Protein AF-A0A2Z6MS92-F1 (afdb_monomer)

Organism: Trifolium subterraneum (NCBI:txid3900)

Mean predicted aligned error: 12.48 Å

Secondary structure (DSSP, 8-state):
--------EEEEE--SHHHHHHHHHHHHH-TTSEEEEE-SS-TTHHHHHHHHHT-----TT---HHHHHHT-TTTHHHHTSHHHHHS-HHHHHHHHHHTT-----SEEEEEEEE-TTS-EEEEEEETTT--EEEEEES------TT-HHHHHHHHHTTPPPPPPPP-SPPP----GGGTTTTT------------

InterPro domains:
  IPR004792 3-Dehydro-bile acid delta(4,6)-reductase-like [PTHR42887] (6-107)
  IPR036188 FAD/NAD(P)-binding domain superfamily [G3DSA:3.50.50.60] (8-109)
  IPR036188 FAD/NAD(P)-binding domain superfamily [G3DSA:3.50.50.60] (110-186)
  IPR036188 FAD/NAD(P)-binding domain superfamily [SSF51905] (8-148)
  IPR057661 RsdA/BaiN/AoA(So)-like, Rossmann fold-like domain [PF03486] (9-108)

Solvent-accessible surface area (backbone atoms only — not comparable to full-atom values): 12290 Å² total; per-residue (Å²): 133,83,73,80,72,74,73,54,70,49,78,37,83,38,32,41,67,69,36,50,51,49,51,51,51,50,35,70,79,35,73,81,48,45,76,46,75,50,48,97,69,66,63,35,52,68,43,54,48,26,53,57,53,44,46,72,86,65,59,90,88,45,87,46,49,63,69,50,18,69,80,32,85,92,49,30,72,62,36,61,38,66,64,39,78,77,56,34,47,65,51,53,52,49,54,42,40,77,72,73,44,85,83,75,77,62,58,42,78,78,45,46,42,78,44,98,88,68,30,36,42,33,36,33,29,37,61,89,81,62,54,71,44,79,48,79,39,80,75,84,84,92,42,52,37,91,42,66,64,41,56,52,41,43,40,58,72,69,46,87,78,79,84,86,72,92,73,97,70,82,82,86,75,96,49,76,81,55,59,83,50,66,87,70,82,79,81,91,82,79,85,86,80,85,128

Structure (mmCIF, N/CA/C/O backbone):
data_AF-A0A2Z6MS92-F1
#
_entry.id   AF-A0A2Z6MS92-F1
#
loop_
_atom_site.group_PDB
_atom_site.id
_atom_site.type_symbol
_atom_site.label_atom_id
_atom_site.label_alt_id
_atom_site.label_comp_id
_atom_site.label_asym_id
_atom_site.label_entity_id
_atom_site.label_seq_id
_atom_site.pdbx_PDB_ins_code
_atom_site.Cartn_x
_atom_site.Cartn_y
_atom_site.Cartn_z
_atom_site.occupancy
_atom_site.B_iso_or_equiv
_atom_site.auth_seq_id
_atom_site.auth_comp_id
_atom_site.auth_asym_id
_atom_site.auth_atom_id
_atom_site.pdbx_PDB_model_num
ATOM 1 N N . MET A 1 1 ? -47.379 21.295 -2.192 1.00 38.69 1 MET A N 1
ATOM 2 C CA . MET A 1 1 ? -46.743 20.517 -3.273 1.00 38.69 1 MET A CA 1
ATOM 3 C C . MET A 1 1 ? -45.237 20.660 -3.095 1.00 38.69 1 MET A C 1
ATOM 5 O O . MET A 1 1 ? -44.660 21.618 -3.587 1.00 38.69 1 MET A O 1
ATOM 9 N N . LEU A 1 2 ? -44.635 19.806 -2.259 1.00 45.12 2 LEU A N 1
ATOM 10 C CA . LEU A 1 2 ? -43.180 19.751 -2.096 1.00 45.12 2 LEU A CA 1
ATOM 11 C C . LEU A 1 2 ? -42.631 19.188 -3.405 1.00 45.12 2 LEU A C 1
ATOM 13 O O . LEU A 1 2 ? -42.917 18.041 -3.743 1.00 45.12 2 LEU A O 1
ATOM 17 N N . SER A 1 3 ? -41.939 20.022 -4.177 1.00 47.19 3 SER A N 1
ATOM 18 C CA . SER A 1 3 ? -41.190 19.571 -5.343 1.00 47.19 3 SER A CA 1
ATOM 19 C C . SER A 1 3 ? -40.290 18.426 -4.899 1.00 47.19 3 SER A C 1
ATOM 21 O O . SER A 1 3 ? -39.542 18.589 -3.935 1.00 47.19 3 SER A O 1
ATOM 23 N N . GLN A 1 4 ? -40.375 17.282 -5.577 1.00 51.56 4 GLN A N 1
ATOM 24 C CA . GLN A 1 4 ? -39.343 16.257 -5.510 1.00 51.56 4 GLN A CA 1
ATOM 25 C C . GLN A 1 4 ? -38.008 16.954 -5.790 1.00 51.56 4 GLN A C 1
ATOM 27 O O . GLN A 1 4 ? -37.714 17.302 -6.932 1.00 51.56 4 GLN A O 1
ATOM 32 N N . LEU A 1 5 ? -37.235 17.240 -4.740 1.00 54.34 5 LEU A N 1
ATOM 33 C CA . LEU A 1 5 ? -35.825 17.555 -4.886 1.00 54.34 5 LEU A CA 1
ATOM 34 C C . LEU A 1 5 ? -35.239 16.282 -5.479 1.00 54.34 5 LEU A C 1
ATOM 36 O O . LEU A 1 5 ? -35.166 15.263 -4.795 1.00 54.34 5 LEU A O 1
ATOM 40 N N . ASN A 1 6 ? -34.946 16.306 -6.778 1.00 56.12 6 ASN A N 1
ATOM 41 C CA . ASN A 1 6 ? -34.150 15.263 -7.402 1.00 56.12 6 ASN A CA 1
ATOM 42 C C . ASN A 1 6 ? -32.889 15.154 -6.546 1.00 56.12 6 ASN A C 1
ATOM 44 O O . ASN A 1 6 ? -32.102 16.097 -6.523 1.00 56.12 6 ASN A O 1
ATOM 48 N N . GLU A 1 7 ? -32.739 14.068 -5.784 1.00 68.25 7 GLU A N 1
ATOM 49 C CA . GLU A 1 7 ? -31.510 13.838 -5.034 1.00 68.25 7 GLU A CA 1
ATOM 50 C C . GLU A 1 7 ? -30.366 13.868 -6.042 1.00 68.25 7 GLU A C 1
ATOM 52 O O . GLU A 1 7 ? -30.292 13.017 -6.937 1.00 68.25 7 GLU A O 1
ATOM 57 N N . GLU A 1 8 ? -29.513 14.887 -5.938 1.00 80.31 8 GLU A N 1
ATOM 58 C CA . GLU A 1 8 ? -28.380 15.038 -6.834 1.00 80.31 8 GLU A CA 1
ATOM 59 C C . GLU A 1 8 ? -27.536 13.768 -6.745 1.00 80.31 8 GLU A C 1
ATOM 61 O O . GLU A 1 8 ? -27.157 13.315 -5.658 1.00 80.31 8 GLU A O 1
ATOM 66 N N . LYS A 1 9 ? -27.305 13.146 -7.905 1.00 88.38 9 LYS A N 1
ATOM 67 C CA . LYS A 1 9 ? -26.641 11.852 -8.001 1.00 88.38 9 LYS A CA 1
ATOM 68 C C . LYS A 1 9 ? -25.326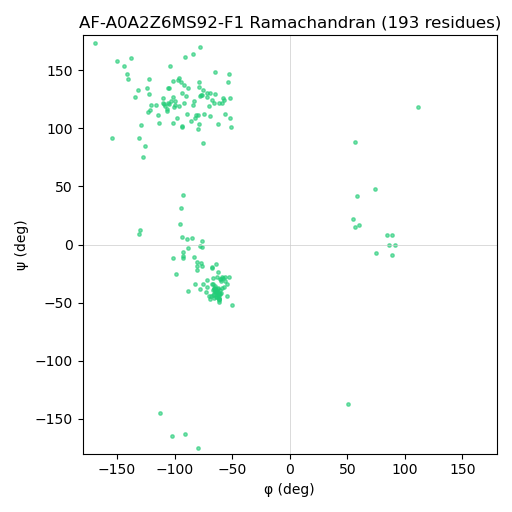 11.987 -8.750 1.00 88.38 9 LYS A C 1
ATOM 70 O O . LYS A 1 9 ? -25.306 12.340 -9.926 1.00 88.38 9 LYS A O 1
ATOM 75 N N . LEU A 1 10 ? -24.237 11.631 -8.080 1.00 86.56 10 LEU A N 1
ATOM 76 C CA . LEU A 1 10 ? -22.918 11.482 -8.677 1.00 86.56 10 LEU A CA 1
ATOM 77 C C . LEU A 1 10 ? -22.689 10.012 -9.029 1.00 86.56 10 LEU A C 1
ATOM 79 O O . LEU A 1 10 ? -22.669 9.144 -8.156 1.00 86.56 10 LEU A O 1
ATOM 83 N N . VAL A 1 11 ? -22.474 9.738 -10.313 1.00 89.00 11 VAL A N 1
ATOM 84 C CA . VAL A 1 11 ? -22.057 8.415 -10.786 1.00 89.00 11 VAL A CA 1
ATOM 85 C C . VAL A 1 11 ? -20.558 8.438 -11.054 1.00 89.00 11 VAL A C 1
ATOM 87 O O . VAL A 1 11 ? -20.079 9.180 -11.908 1.00 89.00 11 VAL A O 1
ATOM 90 N N . VAL A 1 12 ? -19.817 7.605 -10.334 1.00 80.06 12 VAL A N 1
ATOM 91 C CA . VAL A 1 12 ? -18.379 7.408 -10.508 1.00 80.06 12 VAL A CA 1
ATOM 92 C C . VAL A 1 12 ? -18.155 6.143 -11.325 1.00 80.06 12 VAL A C 1
ATOM 94 O O . VAL A 1 12 ? -18.549 5.052 -10.917 1.00 80.06 12 VAL A O 1
ATOM 97 N N . VAL A 1 13 ? -17.509 6.272 -12.481 1.00 82.00 13 VAL A N 1
ATOM 98 C CA . VAL A 1 13 ? -17.198 5.134 -13.356 1.00 82.00 13 VAL A CA 1
ATOM 99 C C . VAL A 1 13 ? -15.756 4.691 -13.111 1.00 82.00 13 VAL A C 1
ATOM 101 O O . VAL A 1 13 ? -14.809 5.381 -13.480 1.00 82.00 13 VAL A O 1
ATOM 104 N N . GLY A 1 14 ? -15.600 3.525 -12.484 1.00 67.19 14 GLY A N 1
ATOM 105 C CA . GLY A 1 14 ? -14.327 2.924 -12.091 1.00 67.19 14 GLY A CA 1
ATOM 106 C C . GLY A 1 14 ? -14.133 2.896 -10.573 1.00 67.19 14 GLY A C 1
ATOM 107 O O . GLY A 1 14 ? -14.026 3.928 -9.919 1.00 67.19 14 GLY A O 1
ATOM 108 N N . GLY A 1 15 ? -14.007 1.697 -10.010 1.00 82.81 15 GLY A N 1
ATOM 109 C CA . GLY A 1 15 ? -13.787 1.428 -8.586 1.00 82.81 15 GLY A CA 1
ATOM 110 C C . GLY A 1 15 ? -12.313 1.255 -8.213 1.00 82.81 15 GLY A C 1
ATOM 111 O O . GLY A 1 15 ? -11.992 0.465 -7.328 1.00 82.81 15 GLY A O 1
ATOM 112 N N . GLY A 1 16 ? -11.397 1.933 -8.910 1.00 80.69 16 GLY A N 1
ATOM 113 C CA . GLY A 1 16 ? -9.970 1.987 -8.558 1.00 80.69 16 GLY A CA 1
ATOM 114 C C . GLY A 1 16 ? -9.672 2.985 -7.429 1.00 80.69 16 GLY A C 1
ATOM 115 O O . GLY A 1 16 ? -10.591 3.595 -6.891 1.00 80.69 16 GLY A O 1
ATOM 116 N N . ALA A 1 17 ? -8.388 3.197 -7.100 1.00 85.31 17 ALA A N 1
ATOM 117 C CA . ALA A 1 17 ? -7.972 4.152 -6.058 1.00 85.31 17 ALA A CA 1
ATOM 118 C C . ALA A 1 17 ? -8.617 5.536 -6.240 1.00 85.31 17 ALA A C 1
ATOM 120 O O . ALA A 1 17 ? -9.264 6.028 -5.327 1.00 85.31 17 ALA A O 1
ATOM 121 N N . ALA A 1 18 ? -8.500 6.121 -7.438 1.00 81.75 18 ALA A N 1
ATOM 122 C CA . ALA A 1 18 ? -9.022 7.456 -7.729 1.00 81.75 18 ALA A CA 1
ATOM 123 C C . ALA A 1 18 ? -10.553 7.544 -7.607 1.00 81.75 18 ALA A C 1
ATOM 125 O O . ALA A 1 18 ? -11.063 8.494 -7.023 1.00 81.75 18 ALA A O 1
ATOM 126 N N . GLY A 1 19 ? -11.287 6.551 -8.121 1.00 82.81 19 GLY A N 1
ATOM 127 C CA . GLY A 1 19 ? -12.750 6.559 -8.090 1.00 82.81 19 GLY A CA 1
ATOM 128 C C . GLY A 1 19 ? -13.317 6.357 -6.686 1.00 82.81 19 GLY A C 1
ATOM 129 O O . GLY A 1 19 ? -14.195 7.105 -6.269 1.00 82.81 19 GLY A O 1
ATOM 130 N N . VAL A 1 20 ? -12.773 5.404 -5.921 1.00 90.06 20 VAL A N 1
ATOM 131 C CA . VAL A 1 20 ? -13.189 5.185 -4.525 1.00 90.06 20 VAL A CA 1
ATOM 132 C C . VAL A 1 20 ? -12.821 6.382 -3.653 1.00 90.06 20 VAL A C 1
ATOM 134 O O . VAL A 1 20 ? -13.663 6.864 -2.900 1.00 90.06 20 VAL A O 1
ATOM 137 N N . TYR A 1 21 ? -11.596 6.897 -3.784 1.00 89.12 21 TYR A N 1
ATOM 138 C CA . TYR A 1 21 ? -11.153 8.058 -3.018 1.00 89.12 21 TYR A CA 1
ATOM 139 C C . TYR A 1 21 ? -11.998 9.302 -3.327 1.00 89.12 21 TYR A C 1
ATOM 141 O O . TYR A 1 21 ? -12.511 9.948 -2.415 1.00 89.12 21 TYR A O 1
ATOM 149 N N . GLY A 1 22 ? -12.225 9.591 -4.613 1.00 86.62 22 GLY A N 1
ATOM 150 C CA . GLY A 1 22 ? -13.063 10.707 -5.048 1.00 86.62 22 GLY A CA 1
ATOM 151 C C . GLY A 1 22 ? -14.519 10.580 -4.591 1.00 86.62 22 GLY A C 1
ATOM 152 O O . GLY A 1 22 ? -15.107 11.570 -4.168 1.00 86.62 22 GLY A O 1
ATOM 153 N N . ALA A 1 23 ? -15.087 9.369 -4.604 1.00 88.50 23 ALA A N 1
ATOM 154 C CA . ALA A 1 23 ? -16.439 9.117 -4.109 1.00 88.50 23 ALA A CA 1
ATOM 155 C C . ALA A 1 23 ? -16.572 9.392 -2.604 1.00 88.50 23 ALA A C 1
ATOM 157 O O . ALA A 1 23 ? -17.528 10.047 -2.184 1.00 88.50 23 ALA A O 1
ATOM 158 N N . ILE A 1 24 ? -15.604 8.927 -1.802 1.00 90.62 24 ILE A N 1
ATOM 159 C CA . ILE A 1 24 ? -15.573 9.209 -0.362 1.00 90.62 24 ILE A CA 1
ATOM 160 C C . ILE A 1 24 ? -15.468 10.717 -0.141 1.00 90.62 24 ILE A C 1
ATOM 162 O O . ILE A 1 24 ? -16.283 11.280 0.583 1.00 90.62 24 ILE A O 1
ATOM 166 N N . HIS A 1 25 ? -14.531 11.380 -0.822 1.00 88.38 25 HIS A N 1
ATOM 167 C CA . HIS A 1 25 ? -14.317 12.817 -0.681 1.00 88.38 25 HIS A CA 1
ATOM 168 C C . HIS A 1 25 ? -15.557 13.643 -1.061 1.00 88.38 25 HIS A C 1
ATOM 170 O O . HIS A 1 25 ? -15.942 14.553 -0.327 1.00 88.38 25 HIS A O 1
ATOM 176 N N . ALA A 1 26 ? -16.239 13.282 -2.153 1.00 88.06 26 ALA A N 1
ATOM 177 C CA . ALA A 1 26 ? -17.489 13.918 -2.561 1.00 88.06 26 ALA A CA 1
ATOM 178 C C . ALA A 1 26 ? -18.572 13.791 -1.477 1.00 88.06 26 ALA A C 1
ATOM 180 O O . ALA A 1 26 ? -19.253 14.767 -1.168 1.00 88.06 26 ALA A O 1
ATOM 181 N N . LYS A 1 27 ? -18.688 12.616 -0.846 1.00 88.94 27 LYS A N 1
ATOM 182 C CA . LYS A 1 27 ? -19.638 12.375 0.249 1.00 88.94 27 LYS A CA 1
ATOM 183 C C . LYS A 1 27 ? -19.233 13.081 1.549 1.00 88.94 27 LYS A C 1
ATOM 185 O O . LYS A 1 27 ? -20.107 13.480 2.312 1.00 88.94 27 LYS A O 1
ATOM 190 N N . THR A 1 28 ? -17.934 13.269 1.793 1.00 86.38 28 THR A N 1
ATOM 191 C CA . THR A 1 28 ? -17.417 14.053 2.927 1.00 86.38 28 THR A CA 1
ATOM 192 C C . THR A 1 28 ? -17.773 15.535 2.796 1.00 86.38 28 THR A C 1
ATOM 194 O O . THR A 1 28 ? -18.192 16.140 3.778 1.00 86.38 28 THR A O 1
ATOM 197 N N . ILE A 1 29 ? -17.633 16.119 1.601 1.00 88.38 29 ILE A N 1
ATOM 198 C CA . ILE A 1 29 ? -17.941 17.540 1.357 1.00 88.38 29 ILE A CA 1
ATOM 199 C C . ILE A 1 29 ? -19.452 17.776 1.233 1.00 88.38 29 ILE A C 1
ATOM 201 O O . ILE A 1 29 ? -19.962 18.780 1.724 1.00 88.38 29 ILE A O 1
ATOM 205 N N . ALA A 1 30 ? -20.177 16.849 0.604 1.00 90.12 30 ALA A N 1
ATOM 206 C CA . ALA A 1 30 ? -21.621 16.926 0.409 1.00 90.12 30 ALA A CA 1
ATOM 207 C C . ALA A 1 30 ? -22.309 15.655 0.947 1.00 90.12 30 ALA A C 1
ATOM 209 O O . ALA A 1 30 ? -22.612 14.735 0.183 1.00 90.12 30 ALA A O 1
ATOM 210 N N . PRO A 1 31 ? -22.618 15.587 2.259 1.00 90.62 31 PRO A N 1
ATOM 211 C CA . PRO A 1 31 ? -23.216 14.396 2.873 1.00 90.62 31 PRO A CA 1
ATOM 212 C C . PRO A 1 31 ? -24.555 13.970 2.255 1.00 90.62 31 PRO A C 1
ATOM 214 O O . PRO A 1 31 ? -24.888 12.783 2.242 1.00 90.62 31 PRO A O 1
ATOM 217 N N . HIS A 1 32 ? -25.308 14.922 1.700 1.00 88.06 32 HIS A N 1
ATOM 218 C CA . HIS A 1 32 ? -26.595 14.692 1.041 1.00 88.06 32 HIS A CA 1
ATOM 219 C C . HIS A 1 32 ? -26.465 14.179 -0.406 1.00 88.06 32 HIS A C 1
ATOM 221 O O . HIS A 1 32 ? -27.427 13.632 -0.932 1.00 88.06 32 HIS A O 1
ATOM 227 N N . LEU A 1 33 ? -25.287 14.283 -1.036 1.00 89.94 33 LEU A N 1
ATOM 228 C CA . LEU A 1 33 ? -25.068 13.857 -2.423 1.00 89.94 33 LEU A CA 1
ATOM 229 C C . LEU A 1 33 ? -25.176 12.334 -2.550 1.00 89.94 33 LEU A C 1
ATOM 231 O O . LEU A 1 33 ? -24.455 11.598 -1.874 1.00 89.94 33 LEU A O 1
ATOM 235 N N . ASN A 1 34 ? -26.041 11.823 -3.422 1.00 88.38 34 ASN A N 1
ATOM 236 C CA . ASN A 1 34 ? -26.179 10.385 -3.638 1.00 88.38 34 ASN A CA 1
ATOM 237 C C . ASN A 1 34 ? -25.046 9.889 -4.558 1.00 88.38 34 ASN A C 1
ATOM 239 O O . ASN A 1 34 ? -24.998 10.249 -5.730 1.00 88.38 34 ASN A O 1
ATOM 243 N N . VAL A 1 35 ? -24.102 9.095 -4.042 1.00 88.69 35 VAL A N 1
ATOM 244 C CA . VAL A 1 35 ? -22.911 8.667 -4.799 1.00 88.69 35 VAL A CA 1
ATOM 245 C C . VAL A 1 35 ? -22.993 7.179 -5.118 1.00 88.69 35 VAL A C 1
ATOM 247 O O . VAL A 1 35 ? -23.127 6.351 -4.219 1.00 88.69 35 VAL A O 1
ATOM 250 N N . VAL A 1 36 ? -22.859 6.833 -6.399 1.00 89.69 36 VAL A N 1
ATOM 251 C CA . VAL A 1 36 ? -22.839 5.447 -6.886 1.00 89.69 36 VAL A CA 1
ATOM 252 C C . VAL A 1 36 ? -21.542 5.201 -7.645 1.00 89.69 36 VAL A C 1
ATOM 254 O O . VAL A 1 36 ? -21.210 5.953 -8.556 1.00 89.69 36 VAL A O 1
ATOM 257 N N . ILE A 1 37 ? -20.823 4.129 -7.305 1.00 83.62 37 ILE A N 1
ATOM 258 C CA . ILE A 1 37 ? -19.637 3.683 -8.047 1.00 83.62 37 ILE A CA 1
ATOM 259 C C . ILE A 1 37 ? -20.026 2.499 -8.934 1.00 83.62 37 ILE A C 1
ATOM 261 O O . ILE A 1 37 ? -20.554 1.502 -8.445 1.00 83.62 37 ILE A O 1
ATOM 265 N N . ILE A 1 38 ? -19.722 2.592 -10.226 1.00 78.75 38 ILE A N 1
ATOM 266 C CA . ILE A 1 38 ? -19.884 1.509 -11.198 1.00 78.75 38 ILE A CA 1
ATOM 267 C C . ILE A 1 38 ? -18.496 0.969 -11.543 1.00 78.75 38 ILE A C 1
ATOM 269 O O . ILE A 1 38 ? -17.665 1.677 -12.106 1.00 78.75 38 ILE A O 1
ATOM 273 N N . GLU A 1 39 ? -18.242 -0.296 -11.219 1.00 81.50 39 GLU A N 1
ATOM 274 C CA . GLU A 1 39 ? -16.992 -1.000 -11.517 1.00 81.50 39 GLU A CA 1
ATOM 275 C C . GLU A 1 39 ? -17.296 -2.277 -12.307 1.00 81.50 39 GLU A C 1
ATOM 277 O O . GLU A 1 39 ? -18.211 -3.021 -11.964 1.00 81.50 39 GLU A O 1
ATOM 282 N N . LYS A 1 40 ? -16.526 -2.529 -13.373 1.00 75.31 40 LYS A N 1
ATOM 283 C CA . LYS A 1 40 ? -16.694 -3.703 -14.245 1.00 75.31 40 LYS A CA 1
ATOM 284 C C . LYS A 1 40 ? -16.242 -5.000 -13.561 1.00 75.31 40 LYS A C 1
ATOM 286 O O . LYS A 1 40 ? -16.791 -6.062 -13.833 1.00 75.31 40 LYS A O 1
ATOM 291 N N . GLY A 1 41 ? -15.186 -4.929 -12.755 1.00 82.56 41 GLY A N 1
ATOM 292 C CA . GLY A 1 41 ? -14.573 -6.058 -12.067 1.00 82.56 41 GLY A CA 1
ATOM 293 C C . GLY A 1 41 ? -14.733 -5.993 -10.550 1.00 82.56 41 GLY A C 1
ATOM 294 O O . GLY A 1 41 ? -15.738 -5.539 -10.014 1.00 82.56 41 GLY A O 1
ATOM 295 N N . LYS A 1 42 ? -13.712 -6.470 -9.832 1.00 83.00 42 LYS A N 1
ATOM 296 C CA . LYS A 1 42 ? -13.646 -6.321 -8.374 1.00 83.00 42 LYS A CA 1
ATOM 297 C C . LYS A 1 42 ? -13.084 -4.930 -8.038 1.00 83.00 42 LYS A C 1
ATOM 299 O O . LYS A 1 42 ? -11.961 -4.639 -8.481 1.00 83.00 42 LYS A O 1
ATOM 304 N N . PRO A 1 43 ? -13.800 -4.100 -7.253 1.00 82.50 43 PRO A N 1
ATOM 305 C CA . PRO A 1 43 ? -13.287 -2.815 -6.788 1.00 82.50 43 PRO A CA 1
ATOM 306 C C . PRO A 1 43 ? -11.930 -2.961 -6.106 1.00 82.50 43 PRO A C 1
ATOM 308 O O . PRO A 1 43 ? -11.635 -3.982 -5.481 1.00 82.50 43 PRO A O 1
ATOM 311 N N . LEU A 1 44 ? -11.087 -1.941 -6.262 1.00 83.88 44 LEU A N 1
ATOM 312 C CA . LEU A 1 44 ? -9.750 -1.845 -5.677 1.00 83.88 44 LEU A CA 1
ATOM 313 C C . LEU A 1 44 ? -8.810 -3.011 -6.026 1.00 83.88 44 LEU A C 1
ATOM 315 O O . LEU A 1 44 ? -7.751 -3.138 -5.423 1.00 83.88 44 LEU A O 1
ATOM 319 N N . SER A 1 45 ? -9.122 -3.828 -7.036 1.00 81.31 45 SER A N 1
ATOM 320 C CA . SER A 1 45 ? -8.299 -4.978 -7.443 1.00 81.31 45 SER A CA 1
ATOM 321 C C . SER A 1 45 ? -6.842 -4.600 -7.735 1.00 81.31 45 SER A C 1
ATOM 323 O O . SER A 1 45 ? -5.931 -5.255 -7.233 1.00 81.31 45 SER A O 1
ATOM 325 N N . LYS A 1 46 ? -6.607 -3.496 -8.460 1.00 78.06 46 LYS A N 1
ATOM 326 C CA . LYS A 1 46 ? -5.253 -2.961 -8.701 1.00 78.06 46 LYS A CA 1
ATOM 327 C C . LYS A 1 46 ? -4.585 -2.414 -7.440 1.00 78.06 46 LYS A C 1
ATOM 329 O O . LYS A 1 46 ? -3.378 -2.548 -7.295 1.00 78.06 46 LYS A O 1
ATOM 334 N N . VAL A 1 47 ? -5.356 -1.825 -6.528 1.00 83.94 47 VAL A N 1
ATOM 335 C CA . VAL A 1 47 ? -4.846 -1.306 -5.250 1.00 83.94 47 VAL A CA 1
ATOM 336 C C . VAL A 1 47 ? -4.397 -2.460 -4.359 1.00 83.94 47 VAL A C 1
ATOM 338 O O . VAL A 1 47 ? -3.280 -2.430 -3.846 1.00 83.94 47 VAL A O 1
ATOM 341 N N . LYS A 1 48 ? -5.211 -3.521 -4.296 1.00 78.69 48 LYS A N 1
ATOM 342 C CA . LYS A 1 48 ? -4.952 -4.758 -3.554 1.00 78.69 48 LYS A CA 1
ATOM 343 C C . LYS A 1 48 ? -3.654 -5.435 -3.985 1.00 78.69 48 LYS A C 1
ATOM 345 O O . LYS A 1 48 ? -2.961 -5.980 -3.141 1.00 78.69 48 LYS A O 1
ATOM 350 N N . ILE A 1 49 ? -3.312 -5.386 -5.273 1.00 73.44 49 ILE A N 1
ATOM 351 C CA . ILE A 1 49 ? -2.044 -5.938 -5.781 1.00 73.44 49 ILE A CA 1
ATOM 352 C C . ILE A 1 49 ? -0.907 -4.900 -5.833 1.00 73.44 49 ILE A C 1
ATOM 354 O O . ILE A 1 49 ? 0.251 -5.273 -6.028 1.00 73.44 49 ILE A O 1
ATOM 358 N N . SER A 1 50 ? -1.191 -3.604 -5.657 1.00 76.06 50 SER A N 1
ATOM 359 C CA . SER A 1 50 ? -0.183 -2.545 -5.790 1.00 76.06 50 SER A CA 1
ATOM 360 C C . SER A 1 50 ? 0.910 -2.654 -4.727 1.00 76.06 50 SER A C 1
ATOM 362 O O . SER A 1 50 ? 0.701 -3.160 -3.624 1.00 76.06 50 SER A O 1
ATOM 364 N N . GLY A 1 51 ? 2.121 -2.230 -5.088 1.00 66.94 51 GLY A N 1
ATOM 365 C CA . GLY A 1 51 ? 3.310 -2.448 -4.270 1.00 66.94 51 GLY A CA 1
ATOM 366 C C . GLY A 1 51 ? 3.627 -3.931 -4.024 1.00 66.94 51 GLY A C 1
ATOM 367 O O . GLY A 1 51 ? 4.397 -4.215 -3.117 1.00 66.94 51 GLY A O 1
ATOM 368 N N . GLY A 1 52 ? 3.072 -4.876 -4.790 1.00 62.31 52 GLY A N 1
ATOM 369 C CA . GLY A 1 52 ? 3.216 -6.313 -4.532 1.00 62.31 52 GLY A CA 1
ATOM 370 C C . GLY A 1 52 ? 2.366 -6.775 -3.347 1.00 62.31 52 GLY A C 1
ATOM 371 O O . GLY A 1 52 ? 2.885 -7.414 -2.442 1.00 62.31 52 GLY A O 1
ATOM 372 N N . GLY A 1 53 ? 1.088 -6.383 -3.320 1.00 65.31 53 GLY A N 1
ATOM 373 C CA . GLY A 1 53 ? 0.144 -6.731 -2.245 1.00 65.31 53 GLY A CA 1
ATOM 374 C C . GLY A 1 53 ? 0.064 -5.723 -1.091 1.00 65.31 53 GLY A C 1
ATOM 375 O O . GLY A 1 53 ? -0.692 -5.920 -0.148 1.00 65.31 53 GLY A O 1
ATOM 376 N N . ARG A 1 54 ? 0.857 -4.648 -1.160 1.00 61.19 54 ARG A N 1
ATOM 377 C CA . ARG A 1 54 ? 1.087 -3.667 -0.088 1.00 61.19 54 ARG A CA 1
ATOM 378 C C . ARG A 1 54 ? 0.055 -2.593 0.069 1.00 61.19 54 ARG A C 1
ATOM 380 O O . ARG A 1 54 ? -0.096 -2.086 1.171 1.00 61.19 54 ARG A O 1
ATOM 387 N N . CYS A 1 55 ? -0.516 -2.168 -1.051 1.00 73.50 55 CYS A N 1
ATOM 388 C CA . CYS A 1 55 ? -1.034 -0.817 -1.171 1.00 73.50 55 CYS A CA 1
ATOM 389 C C . CYS A 1 55 ? 0.055 0.239 -0.880 1.00 73.50 55 CYS A C 1
ATOM 391 O O . CYS A 1 55 ? 0.232 0.690 0.249 1.00 73.50 55 CYS A O 1
ATOM 393 N N . ASN A 1 56 ? 0.819 0.644 -1.903 1.00 73.94 56 ASN A N 1
ATOM 394 C CA . ASN A 1 56 ? 1.705 1.808 -1.768 1.00 73.94 56 ASN A CA 1
ATOM 395 C C . ASN A 1 56 ? 0.852 3.085 -1.824 1.00 73.94 56 ASN A C 1
ATOM 397 O O . ASN A 1 56 ? 0.602 3.608 -2.909 1.00 73.94 56 ASN A O 1
ATOM 401 N N . VAL A 1 57 ? 0.348 3.512 -0.663 1.00 79.06 57 VAL A N 1
ATOM 402 C CA . VAL A 1 57 ? -0.701 4.538 -0.551 1.00 79.06 57 VAL A CA 1
ATOM 403 C C . VAL A 1 57 ? -0.258 5.931 -0.996 1.00 79.06 57 VAL A C 1
ATOM 405 O O . VAL A 1 57 ? -1.071 6.661 -1.552 1.00 79.06 57 VAL A O 1
ATOM 408 N N . THR A 1 58 ? 1.005 6.308 -0.776 1.00 79.81 58 THR A N 1
ATOM 409 C CA . THR A 1 58 ? 1.581 7.579 -1.242 1.00 79.81 58 THR A CA 1
ATOM 410 C C . THR A 1 58 ? 3.107 7.593 -1.069 1.00 79.81 58 THR A C 1
ATOM 412 O O . THR A 1 58 ? 3.682 6.679 -0.478 1.00 79.81 58 THR A O 1
ATOM 415 N N . ASN A 1 59 ? 3.786 8.630 -1.566 1.00 74.81 59 ASN A N 1
ATOM 416 C CA . ASN A 1 59 ? 5.221 8.830 -1.363 1.00 74.81 59 ASN A CA 1
ATOM 417 C C . ASN A 1 59 ? 5.481 9.726 -0.135 1.00 74.81 59 ASN A C 1
ATOM 419 O O . ASN A 1 59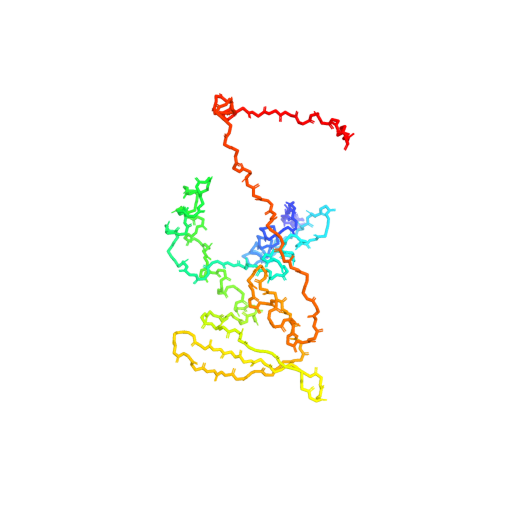 ? 5.379 10.945 -0.213 1.00 74.81 59 ASN A O 1
ATOM 423 N N . GLY A 1 60 ? 5.853 9.122 0.998 1.00 64.88 60 GLY A N 1
ATOM 424 C CA . GLY A 1 60 ? 6.135 9.845 2.249 1.00 64.88 60 GLY A CA 1
ATOM 425 C C . GLY A 1 60 ? 7.505 10.538 2.323 1.00 64.88 60 GLY A C 1
ATOM 426 O O . GLY A 1 60 ? 7.813 11.149 3.343 1.00 64.88 60 GLY A O 1
ATOM 427 N N . HIS A 1 61 ? 8.347 10.430 1.288 1.00 60.47 61 HIS A N 1
ATOM 428 C CA . HIS A 1 61 ? 9.678 11.053 1.253 1.00 60.47 61 HIS A CA 1
ATOM 429 C C . HIS A 1 61 ? 9.685 12.443 0.613 1.00 60.47 61 HIS A C 1
ATOM 431 O O . HIS A 1 61 ? 10.692 13.142 0.705 1.00 60.47 61 HIS A O 1
ATOM 437 N N . CYS A 1 62 ? 8.584 12.852 -0.018 1.00 61.53 62 CYS A N 1
ATOM 438 C CA . CYS A 1 62 ? 8.523 14.076 -0.797 1.00 61.53 62 CYS A CA 1
ATOM 439 C C . CYS A 1 62 ? 7.292 14.895 -0.397 1.00 61.53 62 CYS A C 1
ATOM 441 O O . CYS A 1 62 ? 6.199 14.685 -0.914 1.00 61.53 62 CYS A O 1
ATOM 443 N N . ALA A 1 63 ? 7.470 15.798 0.570 1.00 62.62 63 ALA A N 1
ATOM 444 C CA . ALA A 1 63 ? 6.449 16.787 0.924 1.00 62.62 63 ALA A CA 1
ATOM 445 C C . ALA A 1 63 ? 6.397 17.948 -0.086 1.00 62.62 63 ALA A C 1
ATOM 447 O O . ALA A 1 63 ? 5.428 18.698 -0.106 1.00 62.62 63 ALA A O 1
ATOM 448 N N . ASP A 1 64 ? 7.439 18.092 -0.912 1.00 73.50 64 ASP A N 1
ATOM 449 C CA . ASP A 1 64 ? 7.516 19.108 -1.953 1.00 73.50 64 ASP A CA 1
ATOM 450 C C . ASP A 1 64 ? 6.917 18.579 -3.262 1.00 73.50 64 ASP A C 1
ATOM 452 O O . ASP A 1 64 ? 7.458 17.684 -3.916 1.00 73.50 64 ASP A O 1
ATOM 456 N N . ASN A 1 65 ? 5.792 19.167 -3.655 1.00 70.94 65 ASN A N 1
ATOM 457 C CA . ASN A 1 65 ? 5.070 18.808 -4.868 1.00 70.94 65 ASN A CA 1
ATOM 458 C C . ASN A 1 65 ? 5.908 19.011 -6.142 1.00 70.94 65 ASN A C 1
ATOM 460 O O . ASN A 1 65 ? 5.728 18.268 -7.109 1.00 70.94 65 ASN A O 1
ATOM 464 N N . LEU A 1 66 ? 6.848 19.966 -6.151 1.00 74.50 66 LEU A N 1
ATOM 465 C CA . LEU A 1 66 ? 7.719 20.222 -7.300 1.00 74.50 66 LEU A CA 1
ATOM 466 C C . LEU A 1 66 ? 8.715 19.078 -7.498 1.00 74.50 66 LEU A C 1
ATOM 468 O O . LEU A 1 66 ? 8.828 18.564 -8.610 1.00 74.50 66 LEU A O 1
ATOM 472 N N . ILE A 1 67 ? 9.361 18.633 -6.417 1.00 78.25 67 ILE A N 1
ATOM 473 C CA . ILE A 1 67 ? 10.297 17.496 -6.438 1.00 78.25 67 ILE A CA 1
ATOM 474 C C . ILE A 1 67 ? 9.546 16.199 -6.767 1.00 78.25 67 ILE A C 1
ATOM 476 O O . ILE A 1 67 ? 10.035 15.347 -7.512 1.00 78.25 67 ILE A O 1
ATOM 480 N N . LEU A 1 68 ? 8.319 16.035 -6.261 1.00 77.38 68 LEU A N 1
ATOM 481 C CA . LEU A 1 68 ? 7.505 14.871 -6.597 1.00 77.38 68 LEU A CA 1
ATOM 482 C C . LEU A 1 68 ? 7.192 14.845 -8.095 1.00 77.38 68 LEU A C 1
ATOM 484 O O . LEU A 1 68 ? 7.347 13.797 -8.723 1.00 77.38 68 LEU A O 1
ATOM 488 N N . ALA A 1 69 ? 6.795 15.986 -8.664 1.00 79.44 69 ALA A N 1
ATOM 489 C CA . ALA A 1 69 ? 6.413 16.107 -10.065 1.00 79.44 69 ALA A CA 1
ATOM 490 C C . ALA A 1 69 ? 7.551 15.726 -11.031 1.00 79.44 69 ALA A C 1
ATOM 492 O O . ALA A 1 69 ? 7.268 15.178 -12.099 1.00 79.44 69 ALA A O 1
ATOM 493 N N . GLU A 1 70 ? 8.820 15.948 -10.666 1.00 82.06 70 GLU A N 1
ATOM 494 C CA . GLU A 1 70 ? 9.991 15.558 -11.478 1.00 82.06 70 GLU A CA 1
ATOM 495 C C . GLU A 1 70 ? 10.036 14.050 -11.770 1.00 82.06 70 GLU A C 1
ATOM 497 O O . GLU A 1 70 ? 10.497 13.625 -12.830 1.00 82.06 70 GLU A O 1
ATOM 502 N N . ASN A 1 71 ? 9.471 13.232 -10.879 1.00 80.75 71 ASN A N 1
ATOM 503 C CA . ASN A 1 71 ? 9.391 11.781 -11.052 1.00 80.75 71 ASN A CA 1
ATOM 504 C C . ASN A 1 71 ? 8.299 11.342 -12.050 1.00 80.75 71 ASN A C 1
ATOM 506 O O . ASN A 1 71 ? 8.168 10.150 -12.337 1.00 80.75 71 ASN A O 1
ATOM 510 N N . TYR A 1 72 ? 7.520 12.279 -12.605 1.00 80.56 72 TYR A N 1
ATOM 511 C CA . TYR A 1 72 ? 6.400 12.005 -13.510 1.00 80.56 72 TYR A CA 1
ATOM 512 C C . TYR A 1 72 ? 6.509 12.803 -14.821 1.00 80.56 72 TYR A C 1
ATOM 514 O O . TYR A 1 72 ? 5.719 13.717 -15.058 1.00 80.56 72 TYR A O 1
ATOM 522 N N . PRO A 1 73 ? 7.395 12.417 -15.760 1.00 76.94 73 PRO A N 1
ATOM 523 C CA . PRO A 1 73 ? 7.674 13.195 -16.975 1.00 76.94 73 PRO A CA 1
ATOM 524 C C . PRO A 1 73 ? 6.443 13.512 -17.840 1.00 76.94 73 P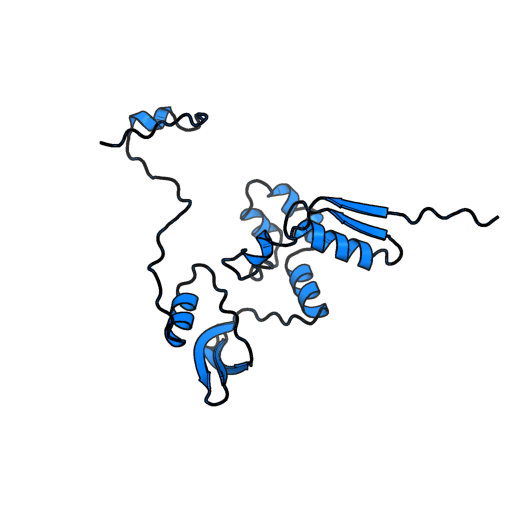RO A C 1
ATOM 526 O O . PRO A 1 73 ? 6.384 14.553 -18.486 1.00 76.94 73 PRO A O 1
ATOM 529 N N . ARG A 1 74 ? 5.447 12.614 -17.846 1.00 73.75 74 ARG A N 1
ATOM 530 C CA . ARG A 1 74 ? 4.208 12.741 -18.635 1.00 73.75 74 ARG A CA 1
ATOM 531 C C . ARG A 1 74 ? 3.039 13.415 -17.897 1.00 73.75 74 ARG A C 1
ATOM 533 O O . ARG A 1 74 ? 2.024 13.649 -18.535 1.00 73.75 74 ARG A O 1
ATOM 540 N N . GLY A 1 75 ? 3.169 13.708 -16.600 1.00 74.44 75 GLY A N 1
ATOM 541 C CA . GLY A 1 75 ? 2.153 14.402 -15.781 1.00 74.44 75 GLY A CA 1
ATOM 542 C C . GLY A 1 75 ? 2.727 15.579 -14.985 1.00 74.44 75 GLY A C 1
ATOM 543 O O . GLY A 1 75 ? 2.126 16.081 -14.042 1.00 74.44 75 GLY A O 1
ATOM 544 N N . HIS A 1 76 ? 3.947 15.980 -15.326 1.00 80.56 76 HIS A N 1
ATOM 545 C CA . HIS A 1 76 ? 4.769 16.906 -14.566 1.00 80.56 76 HIS A CA 1
ATOM 546 C C . HIS A 1 76 ? 4.126 18.286 -14.394 1.00 80.56 76 HIS A C 1
ATOM 548 O O . HIS A 1 76 ? 4.241 18.891 -13.333 1.00 80.56 76 HIS A O 1
ATOM 554 N N . LYS A 1 77 ? 3.449 18.803 -15.426 1.00 80.19 77 LYS A N 1
ATOM 555 C CA . LYS A 1 77 ? 2.823 20.133 -15.371 1.00 80.19 77 LYS A CA 1
ATOM 556 C C . LYS A 1 77 ? 1.580 20.120 -14.484 1.00 80.19 77 LYS A C 1
ATOM 558 O O . LYS A 1 77 ? 1.385 21.039 -13.697 1.00 80.19 77 LYS A O 1
ATOM 563 N N . GLU A 1 78 ? 0.785 19.064 -14.585 1.00 78.06 78 GLU A N 1
ATOM 564 C CA . GLU A 1 78 ? -0.446 18.850 -13.830 1.00 78.06 78 GLU A CA 1
ATOM 565 C C . GLU A 1 78 ? -0.149 18.672 -12.334 1.00 78.06 78 GLU A C 1
ATOM 567 O O . GLU A 1 78 ? -0.861 19.215 -11.491 1.00 78.06 78 GLU A O 1
ATOM 572 N N . LEU A 1 79 ? 0.953 17.985 -12.011 1.00 72.69 79 LEU A N 1
ATOM 573 C CA . LEU A 1 79 ? 1.414 17.743 -10.640 1.00 72.69 79 LEU A CA 1
ATOM 574 C C . LEU A 1 79 ? 2.077 18.962 -9.977 1.00 72.69 79 LEU A C 1
ATOM 576 O O . LEU A 1 79 ? 2.169 19.009 -8.755 1.00 72.69 79 LEU A O 1
ATOM 580 N N . ARG A 1 80 ? 2.508 19.961 -10.757 1.00 74.00 80 ARG A N 1
ATOM 581 C CA . ARG A 1 80 ? 3.015 21.249 -10.241 1.00 74.00 80 ARG A CA 1
ATOM 582 C C . ARG A 1 80 ? 1.903 22.227 -9.851 1.00 74.00 80 ARG A C 1
ATOM 584 O O . ARG A 1 80 ? 2.177 23.220 -9.184 1.00 74.00 80 ARG A O 1
ATOM 591 N N . GLY A 1 81 ? 0.686 21.997 -10.343 1.00 68.81 81 GLY A N 1
ATOM 592 C CA . GLY A 1 81 ? -0.443 22.915 -10.218 1.00 68.81 81 GLY A CA 1
ATOM 593 C C . GLY A 1 81 ? -1.313 22.683 -8.981 1.00 68.81 81 GLY A C 1
ATOM 594 O O . GLY A 1 81 ? -0.948 21.994 -8.030 1.00 68.81 81 GLY A O 1
ATOM 595 N N . SER A 1 82 ? -2.521 23.247 -9.014 1.00 57.44 82 SER A N 1
ATOM 596 C CA . SER A 1 82 ? -3.493 23.223 -7.911 1.00 57.44 82 SER A CA 1
ATOM 597 C C . SER A 1 82 ? -3.859 21.820 -7.410 1.00 57.44 82 SER A C 1
ATOM 599 O O . SER A 1 82 ? -4.159 21.676 -6.228 1.00 57.44 82 SER A O 1
ATOM 601 N N . PHE A 1 83 ? -3.779 20.784 -8.255 1.00 56.06 83 PHE A N 1
ATOM 602 C CA . PHE A 1 83 ? -4.115 19.400 -7.895 1.00 56.06 83 PHE A CA 1
ATOM 603 C C . PHE A 1 83 ? -3.363 18.878 -6.664 1.00 56.06 83 PHE A C 1
ATOM 605 O O . PHE A 1 83 ? -3.947 18.142 -5.876 1.00 56.06 83 PHE A O 1
ATOM 612 N N . PHE A 1 84 ? -2.113 19.295 -6.460 1.00 63.91 84 PHE A N 1
ATOM 613 C CA . PHE A 1 84 ? -1.311 18.881 -5.306 1.00 63.91 84 PHE A CA 1
ATOM 614 C C . PHE A 1 84 ? -1.230 19.939 -4.192 1.00 63.91 84 PHE A C 1
ATOM 616 O O . PHE A 1 84 ? -0.832 19.611 -3.077 1.00 63.91 84 PHE A O 1
ATOM 623 N N . ASN A 1 85 ? -1.666 21.179 -4.447 1.00 67.44 85 ASN A N 1
ATOM 624 C CA . ASN A 1 85 ? -1.849 22.191 -3.395 1.00 67.44 85 ASN A CA 1
ATOM 625 C C . ASN A 1 85 ? -3.169 22.009 -2.629 1.00 67.44 85 ASN A C 1
ATOM 627 O O . ASN A 1 85 ? -3.297 22.503 -1.515 1.00 67.44 85 ASN A O 1
ATOM 631 N N . VAL A 1 86 ? -4.152 21.332 -3.233 1.00 72.44 86 VAL A N 1
ATOM 632 C CA . VAL A 1 86 ? -5.432 20.995 -2.591 1.00 72.44 86 VAL A CA 1
ATOM 633 C C . VAL A 1 86 ? -5.348 19.658 -1.855 1.00 72.44 86 VAL A C 1
ATOM 635 O O . VAL A 1 86 ? -5.923 19.524 -0.777 1.00 72.44 86 VAL A O 1
ATOM 638 N N . HIS A 1 87 ? -4.673 18.657 -2.436 1.00 77.06 87 HIS A N 1
ATOM 639 C CA . HIS A 1 87 ? -4.563 17.335 -1.824 1.00 77.06 87 HIS A CA 1
ATOM 640 C C . HIS A 1 87 ? -3.306 16.571 -2.285 1.00 77.06 87 HIS A C 1
ATOM 642 O O . HIS A 1 87 ? -3.326 15.858 -3.289 1.00 77.06 87 HIS A O 1
ATOM 648 N N . GLY A 1 88 ? -2.208 16.725 -1.542 1.00 80.06 88 GLY A N 1
ATOM 649 C CA . GLY A 1 88 ? -0.912 16.096 -1.807 1.00 80.06 88 GLY A CA 1
ATOM 650 C C . GLY A 1 88 ? -0.604 14.874 -0.922 1.00 80.06 88 GLY A C 1
ATOM 651 O O . GLY A 1 88 ? -1.488 14.317 -0.262 1.00 80.06 88 GLY A O 1
ATOM 652 N N . PRO A 1 89 ? 0.667 14.421 -0.867 1.00 81.19 89 PRO A N 1
ATOM 653 C CA . PRO A 1 89 ? 1.063 13.241 -0.097 1.00 81.19 89 PRO A CA 1
ATOM 654 C C . PRO A 1 89 ? 0.816 13.397 1.404 1.00 81.19 89 PRO A C 1
ATOM 656 O O . PRO A 1 89 ? 0.410 12.442 2.064 1.00 81.19 89 PRO A O 1
ATOM 659 N N . VAL A 1 90 ? 1.032 14.602 1.939 1.00 82.69 90 VAL A N 1
ATOM 660 C CA . VAL A 1 90 ? 0.798 14.921 3.355 1.00 82.69 90 VAL A CA 1
ATOM 661 C C . VAL A 1 90 ? -0.687 14.832 3.698 1.00 82.69 90 VAL A C 1
ATOM 663 O O . VAL A 1 90 ? -1.045 14.226 4.711 1.00 82.69 90 VAL A O 1
ATOM 666 N N . ASP A 1 91 ? -1.557 15.346 2.831 1.00 85.00 91 ASP A N 1
ATOM 667 C CA . ASP A 1 91 ? -3.005 15.255 3.015 1.00 85.00 91 ASP A CA 1
ATOM 668 C C . ASP A 1 91 ? -3.488 13.807 2.916 1.00 85.00 91 ASP A C 1
ATOM 670 O O . ASP A 1 91 ? -4.304 13.374 3.727 1.00 85.00 91 ASP A O 1
ATOM 674 N N . THR A 1 92 ? -2.916 13.022 1.996 1.00 85.19 92 THR A N 1
ATOM 675 C CA . THR A 1 92 ? -3.212 11.586 1.873 1.00 85.19 92 THR A CA 1
ATOM 676 C C . THR A 1 92 ? -2.836 10.837 3.156 1.00 85.19 92 THR A C 1
ATOM 678 O O . THR A 1 92 ? -3.632 10.057 3.678 1.00 85.19 92 THR A O 1
ATOM 681 N N . MET A 1 93 ? -1.642 11.087 3.709 1.00 84.69 93 MET A N 1
ATOM 682 C CA . MET A 1 93 ? -1.218 10.484 4.982 1.00 84.69 93 MET A CA 1
ATOM 683 C C . MET A 1 93 ? -2.137 10.892 6.140 1.00 84.69 93 MET A C 1
ATOM 685 O O . MET A 1 93 ? -2.504 10.055 6.970 1.00 84.69 93 MET A O 1
ATOM 689 N N . SER A 1 94 ? -2.533 12.166 6.177 1.00 87.50 94 SER A N 1
ATOM 690 C CA . SER A 1 94 ? -3.444 12.702 7.192 1.00 87.50 94 SER A CA 1
ATOM 691 C C . SER A 1 94 ? -4.831 12.074 7.090 1.00 87.50 94 SER A C 1
ATOM 693 O O . SER A 1 94 ? -5.409 11.716 8.113 1.00 87.50 94 SER A O 1
ATOM 695 N N . TRP A 1 95 ? -5.332 11.863 5.870 1.00 87.44 95 TRP A N 1
ATOM 696 C CA . TRP A 1 95 ? -6.607 11.198 5.616 1.00 87.44 95 TRP A CA 1
ATOM 697 C C . TRP A 1 95 ? -6.608 9.757 6.138 1.00 87.44 95 TRP A C 1
ATOM 699 O O . TRP A 1 95 ? -7.518 9.376 6.865 1.00 87.44 95 TRP A O 1
ATOM 709 N N . PHE A 1 96 ? -5.571 8.961 5.860 1.00 87.19 96 PHE A N 1
ATOM 710 C CA . PHE A 1 96 ? -5.485 7.602 6.418 1.00 87.19 96 PHE A CA 1
ATOM 711 C C . PHE A 1 96 ? -5.411 7.612 7.951 1.00 87.19 96 PHE A C 1
ATOM 713 O O . PHE A 1 96 ? -6.113 6.842 8.608 1.00 87.19 96 PHE A O 1
ATOM 720 N N . THR A 1 97 ? -4.618 8.524 8.519 1.00 87.75 97 THR A N 1
ATOM 721 C CA . THR A 1 97 ? -4.454 8.636 9.975 1.00 87.75 97 THR A CA 1
ATOM 722 C C . THR A 1 97 ? -5.758 9.049 10.664 1.00 87.75 97 THR A C 1
ATOM 724 O O . THR A 1 97 ? -6.112 8.472 11.691 1.00 87.75 97 THR A O 1
ATOM 727 N N . SER A 1 98 ? -6.523 9.985 10.088 1.00 89.19 98 SER A N 1
ATOM 728 C CA . SER A 1 98 ? -7.818 10.412 10.640 1.00 89.19 98 SER A CA 1
ATOM 729 C C . SER A 1 98 ? -8.897 9.328 10.573 1.00 89.19 98 SER A C 1
ATOM 731 O O . SER A 1 98 ? -9.845 9.365 11.352 1.00 89.19 98 SER A O 1
ATOM 733 N N . HIS A 1 99 ? -8.723 8.328 9.705 1.00 86.25 99 HIS A N 1
ATOM 734 C CA . HIS A 1 99 ? -9.583 7.147 9.608 1.00 86.25 99 HIS A CA 1
ATOM 735 C C . HIS A 1 99 ? -9.034 5.944 10.401 1.00 86.25 99 HIS A C 1
ATOM 737 O O . HIS A 1 99 ? -9.454 4.809 10.178 1.00 86.25 99 HIS A O 1
ATOM 743 N N . GLY A 1 100 ? -8.101 6.178 11.333 1.00 84.88 100 GLY A N 1
ATOM 744 C CA . GLY A 1 100 ? -7.608 5.168 12.274 1.00 84.88 100 GLY A CA 1
ATOM 745 C C . GLY A 1 100 ? -6.481 4.278 11.745 1.00 84.88 100 GLY A C 1
ATOM 746 O O . GLY A 1 100 ? -6.098 3.324 12.419 1.00 84.88 100 GLY A O 1
ATOM 747 N N . VAL A 1 101 ? -5.923 4.574 10.567 1.00 83.56 101 VAL A N 1
ATOM 748 C CA . VAL A 1 101 ? -4.769 3.845 10.024 1.00 83.56 101 VAL A CA 1
ATOM 749 C C . VAL A 1 101 ? -3.486 4.564 10.425 1.00 83.56 101 VAL A C 1
ATOM 751 O O . VAL A 1 101 ? -3.105 5.570 9.830 1.00 83.56 101 VAL A O 1
ATOM 754 N N . GLU A 1 102 ? -2.796 4.044 11.438 1.00 82.62 102 GLU A N 1
ATOM 755 C CA . GLU A 1 102 ? -1.536 4.627 11.894 1.00 82.62 102 GLU A CA 1
ATOM 756 C C . GLU A 1 102 ? -0.412 4.401 10.868 1.00 82.62 102 GLU A C 1
ATOM 758 O O . GLU A 1 102 ? -0.025 3.270 10.569 1.00 82.62 102 GLU A O 1
ATOM 763 N N . LEU A 1 103 ? 0.153 5.493 10.346 1.00 81.56 103 LEU A N 1
ATOM 764 C CA . LEU A 1 103 ? 1.266 5.445 9.400 1.00 81.56 103 LEU A CA 1
ATOM 765 C C . LEU A 1 103 ? 2.596 5.713 10.113 1.00 81.56 103 LEU A C 1
ATOM 767 O O . LEU A 1 103 ? 2.795 6.756 10.736 1.00 81.56 103 LEU A O 1
ATOM 771 N N . LYS A 1 104 ? 3.547 4.782 9.994 1.00 81.06 104 LYS A N 1
ATOM 772 C CA . LYS A 1 104 ? 4.897 4.917 10.560 1.00 81.06 104 LYS A CA 1
ATOM 773 C C . LYS A 1 104 ? 5.944 4.986 9.451 1.00 81.06 104 LYS A C 1
ATOM 775 O O . LYS A 1 104 ? 6.220 3.993 8.785 1.00 81.06 104 LYS A O 1
ATOM 780 N N . THR A 1 105 ? 6.574 6.146 9.280 1.00 79.62 105 THR A N 1
ATOM 781 C CA . THR A 1 105 ? 7.720 6.317 8.371 1.00 79.62 105 THR A CA 1
ATOM 782 C C . THR A 1 105 ? 9.043 6.076 9.105 1.00 79.62 105 THR A C 1
ATOM 784 O O . THR A 1 105 ? 9.100 6.100 10.336 1.00 79.62 105 THR A O 1
ATOM 787 N N . LYS A 1 106 ? 10.130 5.816 8.360 1.00 78.94 106 LYS A N 1
ATOM 788 C CA . LYS A 1 106 ? 11.484 5.568 8.911 1.00 78.94 106 LYS A CA 1
ATOM 789 C C . LYS A 1 106 ? 11.549 4.430 9.950 1.00 78.94 106 LYS A C 1
ATOM 791 O O . LYS A 1 106 ? 12.468 4.382 10.767 1.00 78.94 106 LYS A O 1
ATOM 796 N N . LYS A 1 107 ? 10.581 3.516 9.926 1.00 80.75 107 LYS A N 1
ATOM 797 C CA . LYS A 1 107 ? 10.551 2.295 10.728 1.00 80.75 107 LYS A CA 1
ATOM 798 C C . LYS A 1 107 ? 10.857 1.125 9.815 1.00 80.75 107 LYS A C 1
ATOM 800 O O . LYS A 1 107 ? 10.159 0.927 8.826 1.00 80.75 107 LYS A O 1
ATOM 805 N N . ASN A 1 108 ? 11.903 0.383 10.141 1.00 82.25 108 ASN A N 1
ATOM 806 C CA . ASN A 1 108 ? 12.317 -0.764 9.362 1.00 82.25 108 ASN A CA 1
ATOM 807 C C . ASN A 1 108 ? 12.037 -2.057 10.132 1.00 82.25 108 ASN A C 1
ATOM 809 O O . ASN A 1 108 ? 12.559 -2.214 11.231 1.00 82.25 108 ASN A O 1
ATOM 813 N N . VAL A 1 109 ? 11.238 -2.966 9.571 1.00 86.69 109 VAL A N 1
ATOM 814 C CA . VAL A 1 109 ? 10.968 -4.280 10.179 1.00 86.69 109 VAL A CA 1
ATOM 815 C C . VAL A 1 109 ? 12.113 -5.223 9.824 1.00 86.69 109 VAL A C 1
ATOM 817 O O . VAL A 1 109 ? 12.264 -5.605 8.666 1.00 86.69 109 VAL A O 1
ATOM 820 N N . THR A 1 110 ? 12.954 -5.568 10.791 1.00 91.38 110 THR A N 1
ATOM 821 C CA . THR A 1 110 ? 14.197 -6.322 10.568 1.00 91.38 110 THR A CA 1
ATOM 822 C C . THR A 1 110 ? 14.076 -7.809 10.852 1.00 91.38 110 THR A C 1
ATOM 824 O O . THR A 1 110 ? 14.820 -8.585 10.254 1.00 91.38 110 THR A O 1
ATOM 827 N N . ALA A 1 111 ? 13.146 -8.208 11.716 1.00 93.81 111 ALA A N 1
ATOM 828 C CA . ALA A 1 111 ? 12.896 -9.609 12.015 1.00 93.81 111 ALA A CA 1
ATOM 829 C C . ALA A 1 111 ? 11.432 -9.860 12.390 1.00 93.81 111 ALA A C 1
ATOM 831 O O . ALA A 1 111 ? 10.726 -8.947 12.827 1.00 93.81 111 ALA A O 1
ATOM 832 N N . VAL A 1 112 ? 11.006 -11.110 12.230 1.00 95.50 112 VAL A N 1
ATOM 833 C CA . VAL A 1 112 ? 9.724 -11.635 12.689 1.00 95.50 112 VAL A CA 1
ATOM 834 C C . VAL A 1 112 ? 9.899 -13.050 13.249 1.00 95.50 112 VAL A C 1
ATOM 836 O O . VAL A 1 112 ? 10.662 -13.848 12.707 1.00 95.50 112 VAL A O 1
ATOM 839 N N . SER A 1 113 ? 9.170 -13.375 14.314 1.00 96.44 113 SER A N 1
ATOM 840 C CA . SER A 1 113 ? 9.017 -14.741 14.821 1.00 96.44 113 SER A CA 1
ATOM 841 C C . SER A 1 113 ? 7.570 -15.029 15.224 1.00 96.44 113 SER A C 1
ATOM 843 O O . SER A 1 113 ? 6.778 -14.109 15.433 1.00 96.44 113 SER A O 1
ATOM 845 N N . VAL A 1 114 ? 7.222 -16.315 15.315 1.00 95.94 114 VAL A N 1
ATOM 846 C CA . VAL A 1 114 ? 5.936 -16.778 15.855 1.00 95.94 114 VAL A CA 1
ATOM 847 C C . VAL A 1 114 ? 6.115 -17.082 17.342 1.00 95.94 114 VAL A C 1
ATOM 849 O O . VAL A 1 114 ? 7.065 -17.766 17.727 1.00 95.94 114 VAL A O 1
ATOM 852 N N . LEU A 1 115 ? 5.223 -16.555 18.174 1.00 94.81 115 LEU A N 1
ATOM 853 C CA . LEU A 1 115 ? 5.174 -16.792 19.614 1.00 94.81 115 LEU A CA 1
ATOM 854 C C . LEU A 1 115 ? 4.412 -18.084 19.937 1.00 94.81 115 LEU A C 1
ATOM 856 O O . LEU A 1 115 ? 3.680 -18.625 19.109 1.00 94.81 115 LEU A O 1
ATOM 860 N N . SER A 1 116 ? 4.566 -18.584 21.164 1.00 94.38 116 SER A N 1
ATOM 861 C CA . SER A 1 116 ? 3.926 -19.828 21.615 1.00 94.38 116 SER A CA 1
ATOM 862 C C . SER A 1 116 ? 2.394 -19.777 21.611 1.00 94.38 116 SER A C 1
ATOM 864 O O . SER A 1 116 ? 1.759 -20.824 21.526 1.00 94.38 116 SER A O 1
ATOM 866 N N . ASP A 1 117 ? 1.802 -18.584 21.686 1.00 93.62 117 ASP A N 1
ATOM 867 C CA . ASP A 1 117 ? 0.356 -18.350 21.616 1.00 93.62 117 ASP A CA 1
ATOM 868 C C . ASP A 1 117 ? -0.165 -18.141 20.179 1.00 93.62 117 ASP A C 1
ATOM 870 O O . ASP A 1 117 ? -1.350 -17.876 19.984 1.00 93.62 117 ASP A O 1
ATOM 874 N N . GLY A 1 118 ? 0.700 -18.280 19.167 1.00 89.75 118 GLY A N 1
ATOM 875 C CA . GLY A 1 118 ? 0.357 -18.133 17.752 1.00 89.75 118 GLY A CA 1
ATOM 876 C C . GLY A 1 118 ? 0.424 -16.700 17.216 1.00 89.75 118 GLY A C 1
ATOM 877 O O . GLY A 1 118 ? 0.179 -16.499 16.026 1.00 89.75 118 GLY A O 1
ATOM 878 N N . LYS A 1 119 ? 0.777 -15.711 18.048 1.00 92.19 119 LYS A N 1
ATOM 879 C CA . LYS A 1 119 ? 0.995 -14.323 17.608 1.00 92.19 119 LYS A CA 1
ATOM 880 C C . LYS A 1 119 ? 2.344 -14.142 16.920 1.00 92.19 119 LYS A C 1
ATOM 882 O O . LYS A 1 119 ? 3.217 -15.007 16.978 1.00 92.19 119 LYS A O 1
ATOM 887 N N . PHE A 1 120 ? 2.542 -12.979 16.307 1.00 91.06 120 PHE A N 1
ATOM 888 C CA . PHE A 1 120 ? 3.810 -12.589 15.697 1.00 91.06 120 PHE A CA 1
ATOM 889 C C . PHE A 1 120 ? 4.525 -11.539 16.544 1.00 91.06 120 PHE A C 1
ATOM 891 O O . PHE A 1 120 ? 3.924 -10.544 16.944 1.00 91.06 120 PHE A O 1
ATOM 898 N N . LEU A 1 121 ? 5.828 -11.722 16.744 1.00 96.38 121 LEU A N 1
ATOM 899 C CA . LEU A 1 121 ? 6.715 -10.727 17.339 1.00 96.38 121 LEU A CA 1
ATOM 900 C C . LEU A 1 121 ? 7.574 -10.098 16.241 1.00 96.38 121 LEU A C 1
ATOM 902 O O . LEU A 1 121 ? 8.324 -10.796 15.562 1.00 96.38 121 LEU A O 1
ATOM 906 N N . LEU A 1 122 ? 7.478 -8.780 16.069 1.00 93.31 122 LEU A N 1
ATOM 907 C CA . LEU A 1 122 ? 8.255 -8.024 15.087 1.00 93.31 122 LEU A CA 1
ATOM 908 C C . LEU A 1 122 ? 9.379 -7.246 15.767 1.00 93.31 122 LEU A C 1
ATOM 910 O O . LEU A 1 122 ? 9.127 -6.524 16.730 1.00 93.31 122 LEU A O 1
ATOM 914 N N . GLU A 1 123 ? 10.585 -7.292 15.202 1.00 93.88 123 GLU A N 1
ATOM 915 C CA . GLU A 1 123 ? 11.662 -6.349 15.519 1.00 93.88 123 GLU A CA 1
ATOM 916 C C . GLU A 1 123 ? 11.602 -5.162 14.548 1.00 93.88 123 GLU A C 1
ATOM 918 O O . GLU A 1 123 ? 11.694 -5.326 13.330 1.00 93.88 123 GLU A O 1
ATOM 923 N N . ILE A 1 124 ? 11.460 -3.950 15.084 1.00 90.62 124 ILE A N 1
ATOM 924 C CA . ILE A 1 124 ? 11.355 -2.714 14.308 1.00 90.62 124 ILE A CA 1
ATOM 925 C C . ILE A 1 124 ? 12.475 -1.756 14.708 1.00 90.62 124 ILE A C 1
ATOM 927 O O . ILE A 1 124 ? 12.484 -1.230 15.823 1.00 90.62 124 ILE A O 1
ATOM 931 N N . LYS A 1 125 ? 13.377 -1.441 13.776 1.00 87.88 125 LYS A N 1
ATOM 932 C CA . LYS A 1 125 ? 14.430 -0.432 13.958 1.00 87.88 125 LYS A CA 1
ATOM 933 C C . LYS A 1 125 ? 13.962 0.948 13.511 1.00 87.88 125 LYS A C 1
ATOM 935 O O . LYS A 1 125 ? 13.485 1.128 12.389 1.00 87.88 125 LYS A O 1
ATOM 940 N N . GLN A 1 126 ? 14.114 1.945 14.380 1.00 82.44 126 GLN A N 1
ATOM 941 C CA . GLN A 1 126 ? 13.943 3.350 14.006 1.00 82.44 126 GLN A CA 1
ATOM 942 C C . GLN A 1 126 ? 15.189 3.843 13.267 1.00 82.44 126 GLN A C 1
ATOM 944 O O . GLN A 1 126 ? 16.301 3.742 13.778 1.00 82.44 126 GLN A O 1
ATOM 949 N N . LEU A 1 127 ? 15.009 4.440 12.092 1.00 72.44 127 LEU A N 1
ATOM 950 C CA . LEU A 1 127 ? 16.089 5.105 11.366 1.00 72.44 127 LEU A CA 1
ATOM 951 C C . LEU A 1 127 ? 16.072 6.620 11.636 1.00 72.44 127 LEU A C 1
ATOM 953 O O . LEU A 1 127 ? 14.982 7.205 11.701 1.00 72.44 127 LEU A O 1
ATOM 957 N N . PRO A 1 128 ? 17.248 7.269 11.776 1.00 69.81 128 PRO A N 1
ATOM 958 C CA . PRO A 1 128 ? 18.608 6.704 11.714 1.00 69.81 128 PRO A CA 1
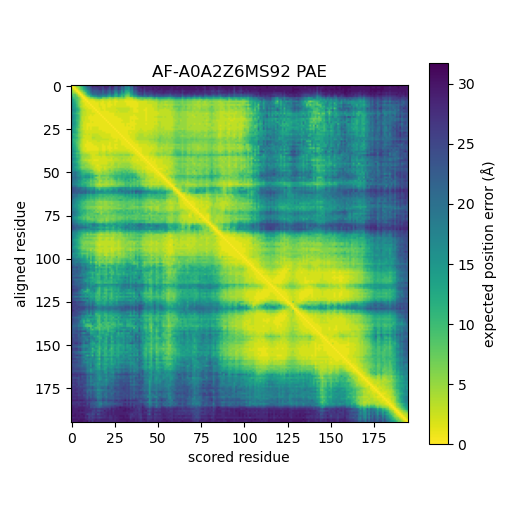ATOM 959 C C . PRO A 1 128 ? 19.155 6.193 13.064 1.00 69.81 128 PRO A C 1
ATOM 961 O O . PRO A 1 128 ? 20.253 5.655 13.100 1.00 69.81 128 PRO A O 1
ATOM 964 N N . SER A 1 129 ? 18.415 6.355 14.167 1.00 72.88 129 SER A N 1
ATOM 965 C CA . SER A 1 129 ? 18.898 6.107 15.537 1.00 72.88 129 SER A CA 1
ATOM 966 C C . SER A 1 129 ? 19.271 4.652 15.850 1.00 72.88 129 SER A C 1
ATOM 968 O O . SER A 1 129 ? 19.922 4.401 16.857 1.00 72.88 129 SER A O 1
ATOM 970 N N . GLY A 1 130 ? 18.832 3.686 15.038 1.00 73.56 130 GLY A N 1
ATOM 971 C CA . GLY A 1 130 ? 19.176 2.266 15.156 1.00 73.56 130 GLY A CA 1
ATOM 972 C C . GLY A 1 130 ? 18.482 1.518 16.298 1.00 73.56 130 GLY A C 1
ATOM 973 O O . GLY A 1 130 ? 18.574 0.294 16.355 1.00 73.56 130 GLY A O 1
ATOM 974 N N . SER A 1 131 ? 17.757 2.216 17.178 1.00 84.06 131 SER A N 1
ATOM 975 C CA . SER A 1 131 ? 17.037 1.609 18.298 1.00 84.06 131 SER A CA 1
ATOM 976 C C . SER A 1 131 ? 15.965 0.634 17.805 1.00 84.06 131 SER A C 1
ATOM 978 O O . SER A 1 131 ? 15.070 0.998 17.034 1.00 84.06 131 SER A O 1
ATOM 980 N N . ALA A 1 132 ? 16.079 -0.617 18.251 1.00 88.38 132 ALA A N 1
ATOM 981 C CA . ALA A 1 132 ? 15.129 -1.682 17.969 1.00 88.38 132 ALA A CA 1
ATOM 982 C C . ALA A 1 132 ? 14.021 -1.694 19.030 1.00 88.38 132 ALA A C 1
ATOM 984 O O . ALA A 1 132 ? 14.290 -1.597 20.227 1.00 88.38 132 ALA A O 1
ATOM 985 N N . LYS A 1 133 ? 12.771 -1.813 18.587 1.00 92.31 133 LYS A N 1
ATOM 986 C CA . LYS A 1 133 ? 11.599 -2.040 19.435 1.00 92.31 133 LYS A CA 1
ATOM 987 C C . LYS A 1 133 ? 10.912 -3.323 18.987 1.00 92.31 133 LYS A C 1
ATOM 989 O O . LYS A 1 133 ? 10.794 -3.555 17.788 1.00 92.31 133 LYS A O 1
ATOM 994 N N . HIS A 1 134 ? 10.409 -4.087 19.948 1.00 93.00 134 HIS A N 1
ATOM 995 C CA . HIS A 1 134 ? 9.578 -5.250 19.680 1.00 93.00 134 HIS A CA 1
ATOM 996 C C . HIS A 1 134 ? 8.090 -4.889 19.734 1.00 93.00 134 HIS A C 1
ATOM 998 O O . HIS A 1 134 ? 7.675 -4.082 20.574 1.00 93.00 134 HIS A O 1
ATOM 1004 N N . VAL A 1 135 ? 7.304 -5.441 18.811 1.00 91.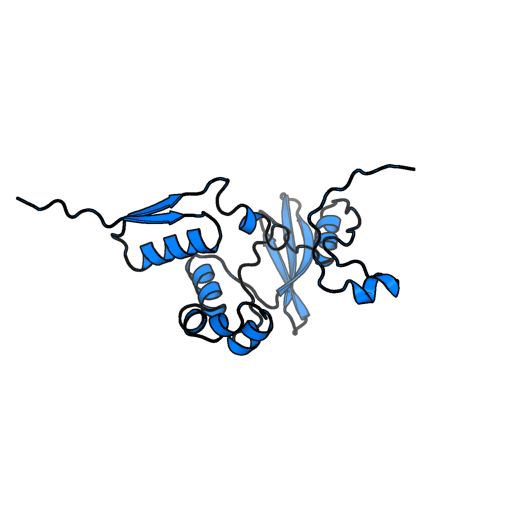44 135 VAL A N 1
ATOM 1005 C CA . VAL A 1 135 ? 5.846 -5.261 18.748 1.00 91.44 135 VAL A CA 1
ATOM 1006 C C . VAL A 1 135 ? 5.188 -6.612 18.507 1.00 91.44 135 VAL A C 1
ATOM 1008 O O . VAL A 1 135 ? 5.548 -7.308 17.562 1.00 91.44 135 VAL A O 1
ATOM 1011 N N . GLU A 1 136 ? 4.226 -6.958 19.355 1.00 94.44 136 GLU A N 1
ATOM 1012 C CA . GLU A 1 136 ? 3.393 -8.151 19.212 1.00 94.44 136 GLU A CA 1
ATOM 1013 C C . GLU A 1 136 ? 2.123 -7.821 18.428 1.00 94.44 136 GLU A C 1
ATOM 1015 O O . GLU A 1 136 ? 1.508 -6.776 18.655 1.00 94.44 136 GLU A O 1
ATOM 1020 N N . VAL A 1 137 ? 1.737 -8.702 17.504 1.00 86.44 137 VAL A N 1
ATOM 1021 C CA . VAL A 1 137 ? 0.515 -8.567 16.699 1.00 86.44 137 VAL A CA 1
ATOM 1022 C C . VAL A 1 137 ? -0.158 -9.920 16.492 1.00 86.44 137 VAL A C 1
ATOM 1024 O O . VAL A 1 137 ? 0.513 -10.939 16.337 1.00 86.44 137 VAL A O 1
ATOM 1027 N N . ASP A 1 138 ? -1.487 -9.927 16.421 1.00 85.44 138 ASP A N 1
ATOM 1028 C CA . ASP A 1 138 ? -2.263 -11.144 16.147 1.00 85.44 138 ASP A CA 1
ATOM 1029 C C . ASP A 1 138 ? -2.204 -11.554 14.669 1.00 85.44 138 ASP A C 1
ATOM 1031 O O . ASP A 1 138 ? -2.191 -12.736 14.337 1.00 85.44 138 ASP A O 1
ATOM 1035 N N . TYR A 1 139 ? -2.131 -10.574 13.764 1.00 81.50 139 TYR A N 1
ATOM 1036 C CA . TYR A 1 139 ? -2.099 -10.801 12.321 1.00 81.50 139 TYR A CA 1
ATOM 1037 C C . TYR A 1 139 ? -0.977 -9.999 11.673 1.00 81.50 139 TYR A C 1
ATOM 1039 O O . TYR A 1 139 ? -0.847 -8.794 11.899 1.00 81.50 139 TYR A O 1
ATOM 1047 N N . LEU A 1 140 ? -0.203 -10.660 10.811 1.00 81.06 140 LEU A N 1
ATOM 1048 C CA . LEU A 1 140 ? 0.868 -10.040 10.043 1.00 81.06 140 LEU A CA 1
ATOM 1049 C C . LEU A 1 140 ? 0.631 -10.198 8.540 1.00 81.06 140 LEU A C 1
ATOM 1051 O O . LEU A 1 140 ? 0.607 -11.304 8.006 1.00 81.06 140 LEU A O 1
ATOM 1055 N N . LEU A 1 141 ? 0.527 -9.068 7.844 1.00 79.94 141 LEU A N 1
ATOM 1056 C CA . LEU A 1 141 ? 0.567 -9.010 6.387 1.00 79.94 141 LEU A CA 1
ATOM 1057 C C . LEU A 1 141 ? 1.961 -8.553 5.940 1.00 79.94 141 LEU A C 1
ATOM 1059 O O . LEU A 1 141 ? 2.284 -7.366 6.019 1.00 79.94 141 LEU A O 1
ATOM 1063 N N . ILE A 1 142 ? 2.785 -9.480 5.438 1.00 74.62 142 ILE A N 1
ATOM 1064 C CA . ILE A 1 142 ? 4.058 -9.119 4.801 1.00 74.62 142 ILE A CA 1
ATOM 1065 C C . ILE A 1 142 ? 3.758 -8.637 3.398 1.00 74.62 142 ILE A C 1
ATOM 1067 O O . ILE A 1 142 ? 3.529 -9.406 2.466 1.00 74.62 142 ILE A O 1
ATOM 1071 N N . ALA A 1 143 ? 3.813 -7.330 3.252 1.00 68.94 143 ALA A N 1
ATOM 1072 C CA . ALA A 1 143 ? 3.744 -6.712 1.966 1.00 68.94 143 ALA A CA 1
ATOM 1073 C C . ALA A 1 143 ? 4.940 -5.760 1.905 1.00 68.94 143 ALA A C 1
ATOM 1075 O O . ALA A 1 143 ? 4.948 -4.701 2.514 1.00 68.94 143 ALA A O 1
ATOM 1076 N N . THR A 1 144 ? 5.999 -6.149 1.201 1.00 69.62 144 THR A N 1
ATOM 1077 C CA . THR A 1 144 ? 7.199 -5.320 0.958 1.00 69.62 144 THR A CA 1
ATOM 1078 C C . THR A 1 144 ? 7.575 -5.308 -0.528 1.00 69.62 144 THR A C 1
ATOM 1080 O O . THR A 1 144 ? 8.618 -4.767 -0.908 1.00 69.62 144 THR A O 1
ATOM 1083 N N . GLY A 1 145 ? 6.704 -5.852 -1.389 1.00 66.19 145 GLY A N 1
ATOM 1084 C CA . GLY A 1 145 ? 6.934 -6.031 -2.824 1.00 66.19 145 GLY A CA 1
ATOM 1085 C C . GLY A 1 145 ? 8.265 -6.716 -3.103 1.00 66.19 145 GLY A C 1
ATOM 1086 O O . GLY A 1 145 ? 8.625 -7.648 -2.399 1.00 66.19 145 GLY A O 1
ATOM 1087 N N . SER A 1 146 ? 9.014 -6.236 -4.097 1.00 67.94 146 SER A N 1
ATOM 1088 C CA . SER A 1 146 ? 10.292 -6.841 -4.492 1.00 67.94 146 SER A CA 1
ATOM 1089 C C . SER A 1 146 ? 11.468 -6.547 -3.553 1.00 67.94 146 SER A C 1
ATOM 1091 O O . SER A 1 146 ? 12.597 -6.950 -3.839 1.00 67.94 146 SER A O 1
ATOM 1093 N N . ASN A 1 147 ? 11.239 -5.836 -2.443 1.00 77.12 147 ASN A N 1
ATOM 1094 C CA . ASN A 1 147 ? 12.287 -5.601 -1.459 1.00 77.12 147 ASN A CA 1
ATOM 1095 C C . ASN A 1 147 ? 12.688 -6.936 -0.811 1.00 77.12 147 ASN A C 1
ATOM 1097 O O . ASN A 1 147 ? 11.853 -7.596 -0.189 1.00 77.12 147 ASN A O 1
ATOM 1101 N N . ARG A 1 148 ? 13.981 -7.286 -0.918 1.00 80.94 148 ARG A N 1
ATOM 1102 C CA . ARG A 1 148 ? 14.566 -8.531 -0.389 1.00 80.94 148 ARG A CA 1
ATOM 1103 C C . ARG A 1 148 ? 14.278 -8.763 1.090 1.00 80.94 148 ARG A C 1
ATOM 1105 O O . ARG A 1 148 ? 14.195 -9.909 1.517 1.00 80.94 148 ARG A O 1
ATOM 1112 N N . GLN A 1 149 ? 14.078 -7.696 1.853 1.00 81.56 149 GLN A N 1
ATOM 1113 C CA . GLN A 1 149 ? 13.724 -7.787 3.260 1.00 81.56 149 GLN A CA 1
ATOM 1114 C C . GLN A 1 149 ? 12.419 -8.553 3.507 1.00 81.56 149 GLN A C 1
ATOM 1116 O O . GLN A 1 149 ? 12.350 -9.333 4.445 1.00 81.56 149 GLN A O 1
ATOM 1121 N N . GLY A 1 150 ? 11.400 -8.414 2.653 1.00 80.31 150 GLY A N 1
ATOM 1122 C CA . GLY A 1 150 ? 10.177 -9.210 2.814 1.00 80.31 150 GLY A CA 1
ATOM 1123 C C . GLY A 1 150 ? 10.395 -10.691 2.615 1.00 80.31 150 GLY A C 1
ATOM 1124 O O . GLY A 1 150 ? 9.805 -11.490 3.329 1.00 80.31 150 GLY A O 1
ATOM 1125 N N . TYR A 1 151 ? 11.260 -11.056 1.667 1.00 88.44 151 TYR A N 1
ATOM 1126 C CA . TYR A 1 151 ? 11.622 -12.452 1.445 1.00 88.44 151 TYR A CA 1
ATOM 1127 C C . TYR A 1 151 ? 12.325 -13.025 2.675 1.00 88.44 151 TYR A C 1
ATOM 1129 O O . TYR A 1 151 ? 1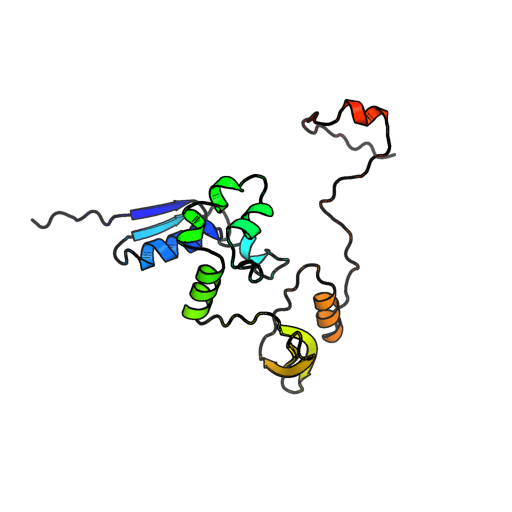2.001 -14.127 3.094 1.00 88.44 151 TYR A O 1
ATOM 1137 N N . GLN A 1 152 ? 13.216 -12.246 3.299 1.00 89.94 152 GLN A N 1
ATOM 1138 C CA . GLN A 1 152 ? 13.871 -12.632 4.551 1.00 89.94 152 GLN A CA 1
ATOM 1139 C C . GLN A 1 152 ? 12.856 -12.834 5.682 1.00 89.94 152 GLN A C 1
ATOM 1141 O O . GLN A 1 152 ? 12.911 -13.855 6.362 1.00 89.94 152 GLN A O 1
ATOM 1146 N N . LEU A 1 153 ? 11.902 -11.910 5.848 1.00 89.06 153 LEU A N 1
ATOM 1147 C CA . LEU A 1 153 ? 10.834 -12.036 6.847 1.00 89.06 153 LEU A CA 1
ATOM 1148 C C . LEU A 1 153 ? 9.961 -13.276 6.588 1.00 89.06 153 LEU A C 1
ATOM 1150 O O . LEU A 1 153 ? 9.667 -14.030 7.508 1.00 89.06 153 LEU A O 1
ATOM 1154 N N . ALA A 1 154 ? 9.587 -13.533 5.333 1.00 89.75 154 ALA A N 1
ATOM 1155 C CA . ALA A 1 154 ? 8.811 -14.717 4.973 1.00 89.75 154 ALA A CA 1
ATOM 1156 C C . ALA A 1 154 ? 9.594 -16.021 5.233 1.00 89.75 154 ALA A C 1
ATOM 1158 O O . ALA A 1 154 ? 9.023 -16.982 5.748 1.00 89.75 154 ALA A O 1
ATOM 1159 N N . SER A 1 155 ? 10.903 -16.050 4.960 1.00 94.50 155 SER A N 1
ATOM 1160 C CA . SER A 1 155 ? 11.765 -17.190 5.295 1.00 94.50 155 SER A CA 1
ATOM 1161 C C . SER A 1 155 ? 11.903 -17.424 6.801 1.00 94.50 155 SER A C 1
ATOM 1163 O O . SER A 1 155 ? 11.930 -18.577 7.218 1.00 94.50 155 SER A O 1
ATOM 1165 N N . GLN A 1 156 ? 11.933 -16.371 7.628 1.00 95.31 156 GLN A N 1
ATOM 1166 C CA . GLN A 1 156 ? 11.923 -16.498 9.098 1.00 95.31 156 GLN A CA 1
ATOM 1167 C C . GLN A 1 156 ? 10.636 -17.152 9.626 1.00 95.31 156 GLN A C 1
ATOM 1169 O O . GLN A 1 156 ? 10.668 -17.826 10.651 1.00 95.31 156 GLN A O 1
ATOM 1174 N N . LEU A 1 15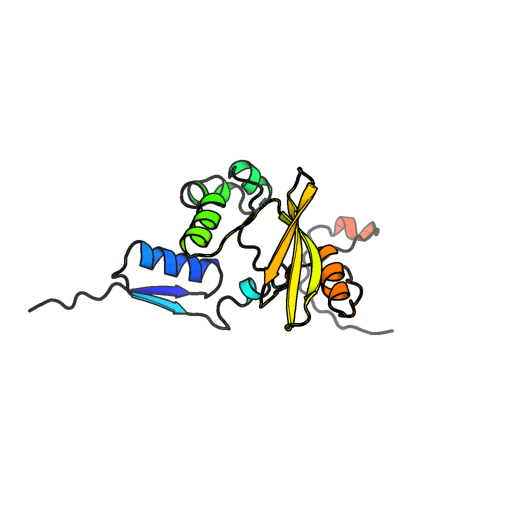7 ? 9.523 -17.010 8.900 1.00 93.94 157 LEU A N 1
ATOM 1175 C CA . LEU A 1 157 ? 8.255 -17.695 9.177 1.00 93.94 157 LEU A CA 1
ATOM 1176 C C . LEU A 1 157 ? 8.173 -19.107 8.564 1.00 93.94 157 LEU A C 1
ATOM 1178 O O . LEU A 1 157 ? 7.126 -19.744 8.634 1.00 93.94 157 LEU A O 1
ATOM 1182 N N . GLY A 1 158 ? 9.255 -19.606 7.958 1.00 94.44 158 GLY A N 1
ATOM 1183 C CA . GLY A 1 158 ? 9.330 -20.956 7.393 1.00 94.44 158 GLY A CA 1
ATOM 1184 C C . GLY A 1 158 ? 8.875 -21.087 5.935 1.00 94.44 158 GLY A C 1
ATOM 1185 O O . GLY A 1 158 ? 8.784 -22.205 5.432 1.00 94.44 158 GLY A O 1
ATOM 1186 N N . HIS A 1 159 ? 8.607 -19.986 5.223 1.00 92.75 159 HIS A N 1
ATOM 1187 C CA . HIS A 1 159 ? 8.259 -20.048 3.800 1.00 92.75 159 HIS A CA 1
ATOM 1188 C C . HIS A 1 159 ? 9.492 -20.235 2.905 1.00 92.75 159 HIS A C 1
ATOM 1190 O O . HIS A 1 159 ? 10.527 -19.585 3.079 1.00 92.75 159 HIS A O 1
ATOM 1196 N N . SER A 1 160 ? 9.356 -21.065 1.870 1.00 94.75 160 SER A N 1
ATOM 1197 C CA . SER A 1 160 ? 10.337 -21.155 0.787 1.00 94.75 160 SER A CA 1
ATOM 1198 C C . SER A 1 160 ? 10.165 -19.998 -0.198 1.00 94.75 160 SER A C 1
ATOM 1200 O O . SER A 1 160 ? 9.048 -19.682 -0.608 1.00 94.75 160 SER A O 1
ATOM 1202 N N . ILE A 1 161 ? 11.273 -19.379 -0.604 1.00 90.94 161 ILE A N 1
ATOM 1203 C CA . ILE A 1 161 ? 11.275 -18.272 -1.565 1.00 90.94 161 ILE A CA 1
ATOM 1204 C C . ILE A 1 161 ? 11.733 -18.791 -2.922 1.00 90.94 161 ILE A C 1
ATOM 1206 O O . ILE A 1 161 ? 12.835 -19.319 -3.047 1.00 90.94 161 ILE A O 1
ATOM 1210 N N . VAL A 1 162 ? 10.897 -18.604 -3.944 1.00 90.19 162 VAL A N 1
ATOM 1211 C CA . VAL A 1 162 ? 11.311 -18.777 -5.340 1.00 90.19 162 VAL A CA 1
ATOM 1212 C C . VAL A 1 162 ? 12.125 -17.556 -5.742 1.00 90.19 162 VAL A C 1
ATOM 1214 O O . VAL A 1 162 ? 11.687 -16.423 -5.528 1.00 90.19 162 VAL A O 1
ATOM 1217 N N . GLU A 1 163 ? 13.311 -17.780 -6.304 1.00 87.25 163 GLU A N 1
ATOM 1218 C CA . GLU A 1 163 ? 14.211 -16.691 -6.667 1.00 87.25 163 GLU A CA 1
ATOM 1219 C C . GLU A 1 163 ? 13.532 -15.733 -7.664 1.00 87.25 163 GLU A C 1
ATOM 1221 O O . GLU A 1 163 ? 13.077 -16.160 -8.731 1.00 87.25 163 GLU A O 1
ATOM 1226 N N . PRO A 1 164 ? 13.410 -14.435 -7.326 1.00 82.94 164 PRO A N 1
ATOM 1227 C CA . PRO A 1 164 ? 12.709 -13.491 -8.177 1.00 82.94 164 PRO A CA 1
ATOM 1228 C C . PRO A 1 164 ? 13.534 -13.192 -9.428 1.00 82.94 164 PRO A C 1
ATOM 1230 O O . PRO A 1 164 ? 14.678 -12.743 -9.342 1.00 82.94 164 PRO A O 1
ATOM 1233 N N . MET A 1 165 ? 12.914 -13.359 -10.593 1.00 82.62 165 MET A N 1
ATOM 1234 C CA . MET A 1 165 ? 13.494 -12.965 -11.873 1.00 82.62 165 MET A CA 1
ATOM 1235 C C . MET A 1 165 ? 13.008 -11.582 -12.317 1.00 82.62 165 MET A C 1
ATOM 1237 O O . MET A 1 165 ? 11.841 -11.240 -12.092 1.00 82.62 165 MET A O 1
ATOM 1241 N N . PRO A 1 166 ? 13.873 -10.768 -12.953 1.00 77.50 166 PRO A N 1
ATOM 1242 C CA . PRO A 1 166 ? 13.456 -9.523 -13.581 1.00 77.50 166 PRO A CA 1
ATOM 1243 C C . PRO A 1 166 ? 12.301 -9.752 -14.559 1.00 77.50 166 PRO A C 1
ATOM 1245 O O . PRO A 1 166 ? 12.283 -10.717 -1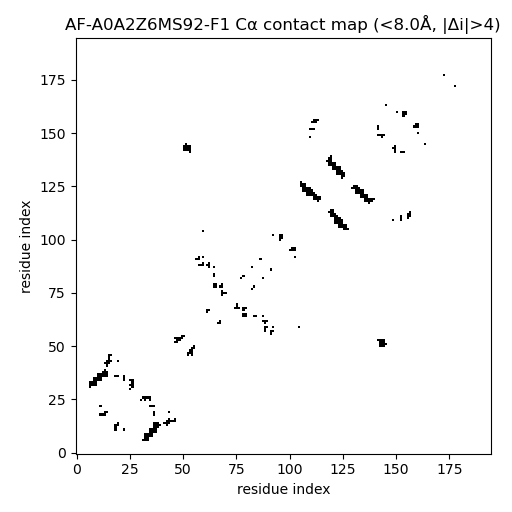5.317 1.00 77.50 166 PRO A O 1
ATOM 1248 N N . SER A 1 167 ? 11.341 -8.834 -14.560 1.00 78.25 167 SER A N 1
ATOM 1249 C CA . SER A 1 167 ? 10.186 -8.844 -15.457 1.00 78.25 167 SER A CA 1
ATOM 1250 C C . SER A 1 167 ? 9.832 -7.405 -15.831 1.00 78.25 167 SER A C 1
ATOM 1252 O O . SER A 1 167 ? 10.138 -6.485 -15.071 1.00 78.25 167 SER A O 1
ATOM 1254 N N . LEU A 1 168 ? 9.212 -7.205 -17.001 1.00 71.25 168 LEU A N 1
ATOM 1255 C CA . LEU A 1 168 ? 8.867 -5.887 -17.558 1.00 71.25 168 LEU A CA 1
ATOM 1256 C C . LEU A 1 168 ? 10.077 -4.953 -17.754 1.00 71.25 168 LEU A C 1
ATOM 1258 O O . LEU A 1 168 ? 10.001 -3.757 -17.479 1.00 71.25 168 LEU A O 1
ATOM 1262 N N . PHE A 1 169 ? 11.196 -5.488 -18.238 1.00 78.56 169 PHE A N 1
ATOM 1263 C CA . PHE A 1 169 ? 12.364 -4.696 -18.614 1.00 78.56 169 PHE A CA 1
ATOM 1264 C C . PHE A 1 169 ? 12.471 -4.559 -20.135 1.00 78.56 169 PHE A C 1
ATOM 1266 O O . PHE A 1 169 ? 12.008 -5.409 -20.895 1.00 78.56 169 PHE A O 1
ATOM 1273 N N . THR A 1 170 ? 13.103 -3.479 -20.581 1.00 78.69 170 THR A N 1
ATOM 1274 C CA . THR A 1 170 ? 13.483 -3.312 -21.984 1.00 78.69 170 THR A CA 1
ATOM 1275 C C . THR A 1 170 ? 14.715 -4.162 -22.262 1.00 78.69 170 THR A C 1
ATOM 1277 O O . THR A 1 170 ? 15.711 -4.056 -21.544 1.00 78.69 170 THR A O 1
ATOM 1280 N N . PHE A 1 171 ? 14.678 -4.985 -23.308 1.00 79.88 171 PHE A N 1
ATOM 1281 C CA . PHE A 1 171 ? 15.871 -5.693 -23.758 1.00 79.88 171 PHE A CA 1
ATOM 1282 C C . PHE A 1 171 ? 16.915 -4.696 -24.258 1.00 79.88 171 PHE A C 1
ATOM 1284 O O . PHE A 1 171 ? 16.626 -3.834 -25.089 1.00 79.88 171 PHE A O 1
ATOM 1291 N N . LYS A 1 172 ? 18.146 -4.833 -23.766 1.00 80.75 172 LYS A N 1
ATOM 1292 C CA . LYS A 1 172 ? 19.296 -4.158 -24.360 1.00 80.75 172 LYS A CA 1
ATOM 1293 C C . LYS A 1 172 ? 19.743 -4.992 -25.557 1.00 80.75 172 LYS A C 1
ATOM 1295 O O . LYS A 1 172 ? 20.227 -6.103 -25.371 1.00 80.75 172 LYS A O 1
ATOM 1300 N N . ILE A 1 173 ? 19.556 -4.468 -26.766 1.00 83.25 173 ILE A N 1
ATOM 1301 C CA . ILE A 1 173 ? 19.985 -5.135 -27.997 1.00 83.25 173 ILE A CA 1
ATOM 1302 C C . ILE A 1 173 ? 21.185 -4.378 -28.562 1.00 83.25 173 ILE A C 1
ATOM 1304 O O . ILE A 1 173 ? 21.089 -3.195 -28.883 1.00 83.25 173 ILE A O 1
ATOM 1308 N N . GLU A 1 174 ? 22.323 -5.059 -28.672 1.00 84.56 174 GLU A N 1
ATOM 1309 C CA . GLU A 1 174 ? 23.569 -4.510 -29.224 1.00 84.56 174 GLU A CA 1
ATOM 1310 C C . GLU A 1 174 ? 23.687 -4.795 -30.730 1.00 84.56 174 GLU A C 1
ATOM 1312 O O . GLU A 1 174 ? 24.740 -5.171 -31.231 1.00 84.56 174 GLU A O 1
ATOM 1317 N N . ASP A 1 175 ? 22.588 -4.620 -31.465 1.00 85.19 175 ASP A N 1
ATOM 1318 C CA . ASP A 1 175 ? 22.552 -4.775 -32.920 1.00 85.19 175 ASP A CA 1
ATOM 1319 C C . ASP A 1 175 ? 22.445 -3.402 -33.584 1.00 85.19 175 ASP A C 1
ATOM 1321 O O . ASP A 1 175 ? 21.448 -2.688 -33.437 1.00 85.19 175 ASP A O 1
ATOM 1325 N N . LEU A 1 176 ? 23.489 -3.024 -34.325 1.00 86.81 176 LEU A N 1
ATOM 1326 C CA . LEU A 1 176 ? 23.556 -1.735 -35.010 1.00 86.81 176 LEU A CA 1
ATOM 1327 C C . LEU A 1 176 ? 22.418 -1.552 -36.023 1.00 86.81 176 LEU A C 1
ATOM 1329 O O . LEU A 1 176 ? 21.961 -0.425 -36.201 1.00 86.81 176 LEU A O 1
ATOM 1333 N N . ARG A 1 177 ? 21.905 -2.637 -36.616 1.00 85.88 177 ARG A N 1
ATOM 1334 C CA . ARG A 1 177 ? 20.819 -2.598 -37.611 1.00 85.88 177 ARG A CA 1
ATOM 1335 C C . ARG A 1 177 ? 19.497 -2.129 -37.010 1.00 85.88 177 ARG A C 1
ATOM 1337 O O . ARG A 1 177 ? 18.682 -1.530 -37.699 1.00 85.88 177 ARG A O 1
ATOM 1344 N N . LEU A 1 178 ? 19.286 -2.369 -35.714 1.00 81.19 178 LEU A N 1
ATOM 1345 C CA . LEU A 1 178 ? 18.070 -1.949 -35.015 1.00 81.19 178 LEU A CA 1
ATOM 1346 C C . LEU A 1 178 ? 18.128 -0.491 -34.544 1.00 81.19 178 LEU A C 1
ATOM 1348 O O . LEU A 1 178 ? 17.098 0.053 -34.147 1.00 81.19 178 LEU A O 1
ATOM 1352 N N . ARG A 1 179 ? 19.296 0.170 -34.599 1.00 80.44 179 ARG A N 1
ATOM 1353 C CA . ARG A 1 179 ? 19.420 1.588 -34.214 1.00 80.44 179 ARG A CA 1
ATOM 1354 C C . ARG A 1 179 ? 18.609 2.496 -35.131 1.00 80.44 179 ARG A C 1
ATOM 1356 O O . ARG A 1 179 ? 17.958 3.413 -34.638 1.00 80.44 179 ARG A O 1
ATOM 1363 N N . GLU A 1 180 ? 18.610 2.211 -36.432 1.00 83.38 180 GLU A N 1
ATOM 1364 C CA . GLU A 1 180 ? 17.830 2.960 -37.428 1.00 83.38 180 GLU A CA 1
ATOM 1365 C C . GLU A 1 180 ? 16.315 2.764 -37.259 1.00 83.38 180 GLU A C 1
ATOM 1367 O O . GLU A 1 180 ? 15.529 3.597 -37.697 1.00 83.38 180 GLU A O 1
ATOM 1372 N N . LEU A 1 181 ? 15.896 1.699 -36.566 1.00 82.31 181 LEU A N 1
ATOM 1373 C CA . LEU A 1 181 ? 14.492 1.379 -36.294 1.00 82.31 181 LEU A CA 1
ATOM 1374 C C . LEU A 1 181 ? 13.993 1.934 -34.948 1.00 82.31 181 LEU A C 1
ATOM 1376 O O . LEU A 1 181 ? 12.872 1.637 -34.525 1.00 82.31 181 LEU A O 1
ATOM 1380 N N . SER A 1 182 ? 14.803 2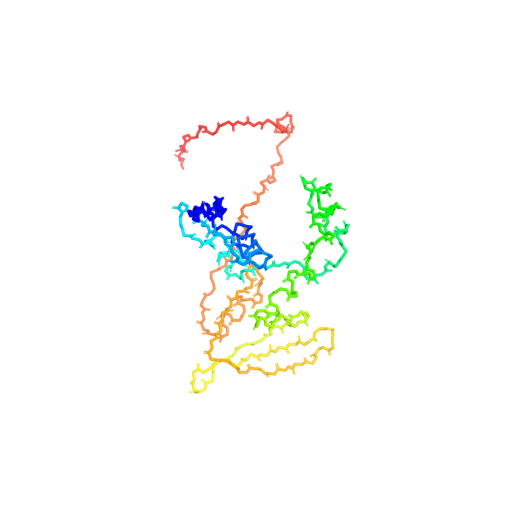.739 -34.255 1.00 80.25 182 SER A N 1
ATOM 1381 C CA . SER A 1 182 ? 14.412 3.357 -32.988 1.00 80.25 182 SER A CA 1
ATOM 1382 C C . SER A 1 182 ? 13.147 4.207 -33.155 1.00 80.25 182 SER A C 1
ATOM 1384 O O . SER A 1 182 ? 13.079 5.100 -33.996 1.00 80.25 182 SER A O 1
ATOM 1386 N N . GLY A 1 183 ? 12.127 3.934 -32.338 1.00 79.31 183 GLY A N 1
ATOM 1387 C CA . GLY A 1 183 ? 10.850 4.655 -32.360 1.00 79.31 183 GLY A CA 1
ATOM 1388 C C . GLY A 1 183 ? 9.795 4.088 -33.315 1.00 79.31 183 GLY A C 1
ATOM 1389 O O . GLY A 1 183 ? 8.631 4.485 -33.217 1.00 79.31 183 GLY A O 1
ATOM 1390 N N . VAL A 1 184 ? 10.146 3.123 -34.172 1.00 82.50 184 VAL A N 1
ATOM 1391 C CA . VAL A 1 184 ? 9.170 2.410 -35.008 1.00 82.50 184 VAL A CA 1
ATOM 1392 C C . VAL A 1 184 ? 8.331 1.474 -34.130 1.00 82.50 184 VAL A C 1
ATOM 1394 O O . VAL A 1 184 ? 8.860 0.705 -33.328 1.00 82.50 184 VAL A O 1
ATOM 1397 N N . LYS A 1 185 ? 7.000 1.538 -34.265 1.00 74.31 185 LYS A N 1
ATOM 1398 C CA . LYS A 1 185 ? 6.057 0.641 -33.580 1.00 74.31 185 LYS A CA 1
ATOM 1399 C C . LYS A 1 185 ? 5.430 -0.302 -34.595 1.00 74.31 185 LYS A C 1
ATOM 1401 O O . LYS A 1 185 ? 4.743 0.155 -35.502 1.00 74.31 185 LYS A O 1
ATOM 1406 N N . TYR A 1 186 ? 5.607 -1.600 -34.394 1.00 70.44 186 TYR A N 1
ATOM 1407 C CA . TYR A 1 186 ? 4.885 -2.625 -35.141 1.00 70.44 186 TYR A CA 1
ATOM 1408 C C . TYR A 1 186 ? 3.744 -3.187 -34.290 1.00 70.44 186 TYR A C 1
ATOM 1410 O O . TYR A 1 186 ? 3.886 -3.370 -33.080 1.00 70.44 186 TYR A O 1
ATOM 1418 N N . LEU A 1 187 ? 2.601 -3.446 -34.924 1.00 58.59 187 LEU A N 1
ATOM 1419 C CA . LEU A 1 187 ? 1.517 -4.222 -34.327 1.00 58.59 187 LEU A CA 1
ATOM 1420 C C . LEU A 1 187 ? 1.918 -5.706 -34.354 1.00 58.59 187 LEU A C 1
ATOM 1422 O O . LEU A 1 187 ? 2.395 -6.172 -35.389 1.00 58.59 187 LEU A O 1
ATOM 1426 N N . PRO A 1 188 ? 1.772 -6.452 -33.249 1.00 51.94 188 PRO A N 1
ATOM 1427 C CA . PRO A 1 188 ? 2.286 -7.810 -33.175 1.00 51.94 188 PRO A CA 1
ATOM 1428 C C . PRO A 1 188 ? 1.409 -8.763 -33.997 1.00 51.94 188 PRO A C 1
ATOM 1430 O O . PRO A 1 188 ? 0.275 -9.049 -33.622 1.00 51.94 188 PRO A O 1
ATOM 1433 N N . ILE A 1 189 ? 1.963 -9.294 -35.085 1.00 51.28 189 ILE A N 1
ATOM 1434 C CA . ILE A 1 189 ? 1.595 -10.606 -35.625 1.00 51.28 189 ILE A CA 1
ATOM 1435 C C . ILE A 1 189 ? 2.844 -11.461 -35.420 1.00 51.28 189 ILE A C 1
ATOM 1437 O O . ILE A 1 189 ? 3.847 -11.253 -36.096 1.00 51.28 189 ILE A O 1
ATOM 1441 N N . PHE A 1 190 ? 2.821 -12.357 -34.436 1.00 49.12 190 PHE A N 1
ATOM 1442 C CA . PHE A 1 190 ? 3.908 -13.306 -34.205 1.00 49.12 190 PHE A CA 1
ATOM 1443 C C . PHE A 1 190 ? 3.337 -14.722 -34.244 1.00 49.12 190 PHE A C 1
ATOM 1445 O O . PHE A 1 190 ? 2.553 -15.097 -33.375 1.00 49.12 190 PHE A O 1
ATOM 1452 N N . GLU A 1 191 ? 3.751 -15.500 -35.242 1.00 40.66 191 GLU A N 1
ATOM 1453 C CA . GLU A 1 191 ? 3.768 -16.960 -35.165 1.00 40.66 191 GLU A CA 1
ATOM 1454 C C . GLU A 1 191 ? 5.074 -17.366 -34.482 1.00 40.66 191 GLU A C 1
ATOM 1456 O O . GLU A 1 191 ? 6.166 -17.029 -34.941 1.00 40.66 191 GLU A O 1
ATOM 1461 N N . LEU A 1 192 ? 4.967 -18.063 -33.351 1.00 38.81 192 LEU A N 1
ATOM 1462 C CA . LEU A 1 192 ? 6.119 -18.685 -32.712 1.00 38.81 192 LEU A CA 1
ATOM 1463 C C . LEU A 1 192 ? 6.410 -19.996 -33.453 1.00 38.81 192 LEU A C 1
ATOM 1465 O O . LEU A 1 192 ? 5.757 -21.007 -33.204 1.00 38.81 192 LEU A O 1
ATOM 1469 N N . LEU A 1 193 ? 7.384 -19.990 -34.362 1.00 43.00 193 LEU A N 1
ATOM 1470 C CA . LEU A 1 193 ? 7.998 -21.227 -34.840 1.00 43.00 193 LEU A CA 1
ATOM 1471 C C . LEU A 1 193 ? 9.122 -21.592 -33.868 1.00 43.00 193 LEU A C 1
ATOM 1473 O O . LEU A 1 193 ? 10.156 -20.927 -33.814 1.00 43.00 193 LEU A O 1
ATOM 1477 N N . ALA A 1 194 ? 8.872 -22.613 -33.050 1.00 38.72 194 ALA A N 1
ATOM 1478 C CA . ALA A 1 194 ? 9.906 -23.263 -32.259 1.00 38.72 194 ALA A CA 1
ATOM 1479 C C . ALA A 1 194 ? 10.842 -24.040 -33.202 1.00 38.72 194 ALA A C 1
ATOM 1481 O O . ALA A 1 194 ? 10.360 -24.790 -34.053 1.00 38.72 194 ALA A O 1
ATOM 1482 N N . PHE A 1 195 ? 12.151 -23.842 -33.043 1.00 39.38 195 PHE A N 1
ATOM 1483 C CA . PHE A 1 195 ? 13.184 -24.760 -33.528 1.00 39.38 195 PHE A CA 1
ATOM 1484 C C . PHE A 1 195 ? 13.558 -25.726 -32.405 1.00 39.38 195 PHE A C 1
ATOM 1486 O O . PHE A 1 195 ? 13.588 -25.265 -31.238 1.00 39.38 195 PHE A O 1
#

Nearest PDB structures (foldseek):
  9dm1-assembly1_A  TM=3.921E-01  e=8.302E-02  Mycolicibacterium smegmatis MC2 155
  8x8x-assembly1_A  TM=4.030E-01  e=1.690E-01  Homo sapiens
  3qfv-assembly1_B  TM=3.720E-01  e=1.100E+00  Homo sapiens
  5hvu-assembly1_B  TM=2.999E-01  e=7.466E-01  Homo sapiens
  4aw2-assembly1_A-2  TM=4.067E-01  e=2.099E+00  Rattus norvegicus

Sequence (195 aa):
MLSQLNEEKLVVVGGGAAGVYGAIHAKTIAPHLNVVIIEKGKPLSKVKISGGGRCNVTNGHCADNLILAENYPRGHKELRGSFFNVHGPVDTMSWFTSHGVELKTKKNVTAVSVLSDGKFLLEIKQLPSGSAKHVEVDYLLIATGSNRQGYQLASQLGHSIVEPMPSLFTFKIEDLRLRELSGVKYLPIFELLAF

Foldseek 3Di:
DPPPPPQAEAEFEALAPVRVVVQVVVCVVPVSHHYHYDHPDDHHPCQCCPLNRDRPQADPVPPDQQVVLVVPPPCNVVSNDPVCVVPNRVNSQVVCVVVPNDDDPQKDFQEWDADPVRWIWTWIAHPPVRDTDIDIDRDDDQRNRPPVSSVVHVVNVVDDDDDDDDDPDDDDDPDPVCVVVPPPDDDDDDDDDDD

pLDDT: mean 79.1, std 12.55, range [38.69, 96.44]

Radius of gyration: 23.41 Å; Cα contacts (8 Å, |Δi|>4): 217; chains: 1; bounding box: 70×48×59 Å